Protein AF-A0A832FTG2-F1 (afdb_monomer)

Sequence (217 aa):
MRAISSLLLLLTFVLVVSCAKSETTIKNEEKKVVPEKIELKTDPNIFPIYSDVYGGGYELELSHMGSKPEAKVRVYIWEGTCKIKVEKEDIYAGKEALHIIAGSGSWFGFGFHKVNPGSQDFTGFENGHLKFSIKAVPGAGDLRVLIKHGYQTESWLSLESYGYKADGKWHEISIPLSDFVPSIKFKDVNILLGIAQDKKFVPMSKFWLDEIYYTKN

Solvent-accessible surface area (backbone atoms only — not comparable to full-atom values): 12470 Å² total; per-residue (Å²): 134,83,89,86,84,89,81,92,83,82,87,82,91,77,88,75,87,74,90,73,81,82,82,76,80,76,78,79,74,78,75,77,77,73,78,74,82,73,77,54,45,77,50,98,52,48,48,28,58,46,48,61,48,43,42,75,60,45,59,73,37,69,63,91,72,77,92,63,90,82,41,55,24,32,35,46,54,48,93,66,20,40,48,78,43,86,31,66,85,80,49,85,59,67,66,54,14,40,37,36,35,38,31,82,63,83,56,34,34,36,29,38,25,36,44,85,90,46,59,43,68,42,72,85,31,57,85,11,30,44,34,31,33,38,29,22,41,67,75,39,46,40,43,24,39,32,42,27,16,78,89,75,42,67,37,77,46,61,33,64,85,41,66,59,59,43,69,61,44,80,38,74,33,65,42,56,40,56,78,41,49,86,65,53,55,46,66,34,27,25,29,77,38,27,45,30,53,45,89,45,67,41,63,59,29,45,37,36,41,29,57,30,30,39,28,42,116

Radius of gyration: 29.67 Å; Cα contacts (8 Å, |Δi|>4): 475; chains: 1; bounding box: 63×61×96 Å

Structure (mmCIF, N/CA/C/O backbone):
data_AF-A0A832FTG2-F1
#
_entry.id   AF-A0A832FTG2-F1
#
loop_
_atom_site.group_PDB
_atom_site.id
_atom_site.type_symbol
_atom_site.label_atom_id
_atom_site.label_alt_id
_atom_site.label_comp_id
_atom_site.label_asym_id
_atom_site.label_entity_id
_atom_site.label_seq_id
_atom_site.pdbx_PDB_ins_code
_atom_site.Cartn_x
_atom_site.Cartn_y
_atom_site.Cartn_z
_atom_site.occupancy
_atom_site.B_iso_or_equiv
_atom_site.auth_seq_id
_atom_site.auth_comp_id
_atom_site.auth_asym_id
_atom_site.auth_atom_id
_atom_site.pdbx_PDB_model_num
ATOM 1 N N . MET A 1 1 ? -44.083 39.530 69.137 1.00 36.62 1 MET A N 1
ATOM 2 C CA . MET A 1 1 ? -44.027 40.938 68.695 1.00 36.62 1 MET A CA 1
ATOM 3 C C . MET A 1 1 ? -42.835 41.590 69.381 1.00 36.62 1 MET A C 1
ATOM 5 O O . MET A 1 1 ? -42.810 41.589 70.597 1.00 36.62 1 MET A O 1
ATOM 9 N N . ARG A 1 2 ? -41.887 42.086 68.577 1.00 35.56 2 ARG A N 1
ATOM 10 C CA . ARG A 1 2 ? -40.833 43.079 68.869 1.00 35.56 2 ARG A CA 1
ATOM 11 C C . ARG A 1 2 ? -39.743 42.784 69.916 1.00 35.56 2 ARG A C 1
ATOM 13 O O . ARG A 1 2 ? -39.986 42.518 71.082 1.00 35.56 2 ARG A O 1
ATOM 20 N N . ALA A 1 3 ? -38.522 42.925 69.401 1.00 33.00 3 ALA A N 1
ATOM 21 C CA . ALA A 1 3 ? -37.247 43.058 70.081 1.00 33.00 3 ALA A CA 1
ATOM 22 C C . ALA A 1 3 ? -37.162 44.315 70.965 1.00 33.00 3 ALA A C 1
ATOM 24 O O . ALA A 1 3 ? -37.935 45.252 70.771 1.00 33.00 3 ALA A O 1
ATOM 25 N N . ILE A 1 4 ? -36.162 44.331 71.853 1.00 36.41 4 ILE A N 1
ATOM 26 C CA . ILE A 1 4 ? -35.074 45.326 71.999 1.00 36.41 4 ILE A CA 1
ATOM 27 C C . ILE A 1 4 ? -34.474 45.121 73.403 1.00 36.41 4 ILE A C 1
ATOM 29 O O . ILE A 1 4 ? -35.197 45.200 74.386 1.00 36.41 4 ILE A O 1
ATOM 33 N N . SER A 1 5 ? -33.164 44.889 73.516 1.00 36.06 5 SER A N 1
ATOM 34 C CA . SER A 1 5 ? -32.272 45.853 74.180 1.00 36.06 5 SER A CA 1
ATOM 35 C C . SER A 1 5 ? -30.832 45.349 74.262 1.00 36.06 5 SER A C 1
ATOM 37 O O . SER A 1 5 ? -30.541 44.242 74.701 1.00 36.06 5 SER A O 1
ATOM 39 N N . SER A 1 6 ? -29.968 46.253 73.823 1.00 37.81 6 SER A N 1
ATOM 40 C CA . SER A 1 6 ? -28.516 46.315 73.894 1.00 37.81 6 SER A CA 1
ATOM 41 C C . SER A 1 6 ? -27.925 45.958 75.265 1.00 37.81 6 SER A C 1
ATOM 43 O O . SER A 1 6 ? -28.411 46.446 76.286 1.00 37.81 6 SER A O 1
ATOM 45 N N . LEU A 1 7 ? -26.810 45.219 75.274 1.00 38.44 7 LEU A N 1
ATOM 46 C CA . LEU A 1 7 ? -25.778 45.380 76.296 1.00 38.44 7 LEU A CA 1
ATOM 47 C C . LEU A 1 7 ? -24.391 45.220 75.660 1.00 38.44 7 LEU A C 1
ATOM 49 O O . LEU A 1 7 ? -24.030 44.173 75.128 1.00 38.44 7 LEU A O 1
ATOM 53 N N . LEU A 1 8 ? -23.652 46.323 75.700 1.00 35.38 8 LEU A N 1
ATOM 54 C CA . LEU A 1 8 ? -22.278 46.494 75.258 1.00 35.38 8 LEU A CA 1
ATOM 55 C C . LEU A 1 8 ? -21.348 45.953 76.358 1.00 35.38 8 LEU A C 1
ATOM 57 O O . LEU A 1 8 ? -21.435 46.420 77.492 1.00 35.38 8 LEU A O 1
ATOM 61 N N . LEU A 1 9 ? -20.451 45.013 76.045 1.00 36.34 9 LEU A N 1
ATOM 62 C CA . LEU A 1 9 ? -19.331 44.670 76.927 1.00 36.34 9 LEU A CA 1
ATOM 63 C C . LEU A 1 9 ? -18.019 44.680 76.140 1.00 36.34 9 LEU A C 1
ATOM 65 O O . LEU A 1 9 ? -17.892 44.080 75.074 1.00 36.34 9 LEU A O 1
ATOM 69 N N . LEU A 1 10 ? -17.078 45.444 76.679 1.00 33.22 10 LEU A N 1
ATOM 70 C CA . LEU A 1 10 ? -15.782 45.787 76.122 1.00 33.22 10 LEU A CA 1
ATOM 71 C C . LEU A 1 10 ? -14.716 44.763 76.558 1.00 33.22 10 LEU A C 1
ATOM 73 O O . LEU A 1 10 ? -14.740 44.299 77.692 1.00 33.22 10 LEU A O 1
ATOM 77 N N . LEU A 1 11 ? -13.717 44.582 75.687 1.00 31.66 11 LEU A N 1
ATOM 78 C CA . LEU A 1 11 ? -12.334 44.159 75.965 1.00 31.66 11 LEU A CA 1
ATOM 79 C C . LEU A 1 11 ? -12.065 42.704 76.403 1.00 31.66 11 LEU A C 1
ATOM 81 O O . LEU A 1 11 ? -12.258 42.327 77.551 1.00 31.66 11 LEU A O 1
ATOM 85 N N . THR A 1 12 ? -11.351 41.954 75.560 1.00 34.91 12 THR A N 1
ATOM 86 C CA . THR A 1 12 ? -9.892 41.777 75.734 1.00 34.91 12 THR A CA 1
ATOM 87 C C . THR A 1 12 ? -9.265 41.114 74.508 1.00 34.91 12 THR A C 1
ATOM 89 O O . THR A 1 12 ? -9.783 40.162 73.934 1.00 34.91 12 THR A O 1
ATOM 92 N N . PHE A 1 13 ? -8.138 41.681 74.091 1.00 34.06 13 PHE A N 1
ATOM 93 C CA . PHE A 1 13 ? -7.288 41.227 73.000 1.00 34.06 13 PHE A CA 1
ATOM 94 C C . PHE A 1 13 ? -6.491 40.001 73.468 1.00 34.06 13 PHE A C 1
ATOM 96 O O . PHE A 1 13 ? -5.732 40.103 74.430 1.00 34.06 13 PHE A O 1
ATOM 103 N N . VAL A 1 14 ? -6.607 38.868 72.775 1.00 34.88 14 VAL A N 1
ATOM 104 C CA . VAL A 1 14 ? -5.606 37.794 72.836 1.00 34.88 14 VAL A CA 1
ATOM 105 C C . VAL A 1 14 ? -5.103 37.575 71.415 1.00 34.88 14 VAL A C 1
ATOM 107 O O . VAL A 1 14 ? -5.785 36.998 70.572 1.00 34.88 14 VAL A O 1
ATOM 110 N N . LEU A 1 15 ? -3.905 38.094 71.148 1.00 33.00 15 LEU A N 1
ATOM 111 C CA . LEU A 1 15 ? -3.117 37.761 69.967 1.00 33.00 15 LEU A CA 1
ATOM 112 C C . LEU A 1 15 ? -2.695 36.292 70.090 1.00 33.00 15 LEU A C 1
ATOM 114 O O . LEU A 1 15 ? -1.764 35.971 70.825 1.00 33.00 15 LEU A O 1
ATOM 118 N N . VAL A 1 16 ? -3.366 35.401 69.363 1.00 37.31 16 VAL A N 1
ATOM 119 C CA . VAL A 1 16 ? -2.815 34.076 69.066 1.00 37.31 16 VAL A CA 1
ATOM 120 C C . VAL A 1 16 ? -2.173 34.170 67.691 1.00 37.31 16 VAL A C 1
ATOM 122 O O . VAL A 1 16 ? -2.848 34.161 66.663 1.00 37.31 16 VAL A O 1
ATOM 125 N N . VAL A 1 17 ? -0.847 34.299 67.679 1.00 38.28 17 VAL A N 1
ATOM 126 C CA . VAL A 1 17 ? -0.033 34.082 66.482 1.00 38.28 17 VAL A CA 1
ATOM 127 C C . VAL A 1 17 ? -0.143 32.596 66.145 1.00 38.28 17 VAL A C 1
ATOM 129 O O . VAL A 1 17 ? 0.568 31.768 66.706 1.00 38.28 17 VAL A O 1
ATOM 132 N N . SER A 1 18 ? -1.074 32.249 65.258 1.00 35.09 18 SER A N 1
ATOM 133 C CA . SER A 1 18 ? -1.108 30.932 64.628 1.00 35.09 18 SER A CA 1
ATOM 134 C C . SER A 1 18 ? -0.421 31.037 63.275 1.00 35.09 18 SER A C 1
ATOM 136 O O . SER A 1 18 ? -0.940 31.616 62.322 1.00 35.09 18 SER A O 1
ATOM 138 N N . CYS A 1 19 ? 0.800 30.517 63.231 1.00 39.22 19 CYS A N 1
ATOM 139 C CA . CYS A 1 19 ? 1.588 30.353 62.025 1.00 39.22 19 CYS A CA 1
ATOM 140 C C . CYS A 1 19 ? 0.998 29.173 61.238 1.00 39.22 19 CYS A C 1
ATOM 142 O O . CYS A 1 19 ? 1.288 28.016 61.542 1.00 39.22 19 CYS A O 1
ATOM 144 N N . ALA A 1 20 ? 0.138 29.451 60.258 1.00 37.09 20 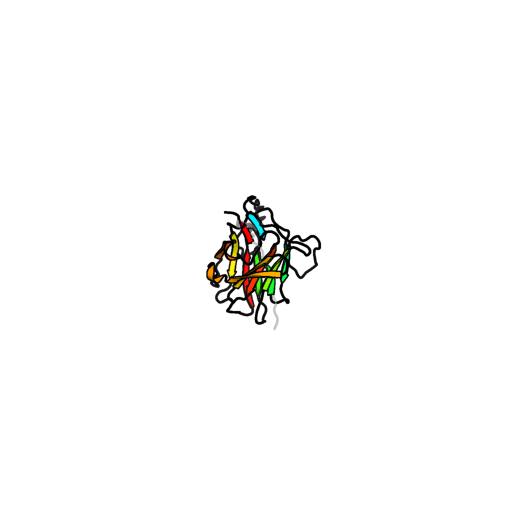ALA A N 1
ATOM 145 C CA . ALA A 1 20 ? -0.377 28.440 59.343 1.00 37.09 20 ALA A CA 1
ATOM 146 C C . ALA A 1 20 ? 0.181 28.698 57.940 1.00 37.09 20 ALA A C 1
ATOM 148 O O . ALA A 1 20 ? -0.119 29.699 57.293 1.00 37.09 20 ALA A O 1
ATOM 149 N N . LYS A 1 21 ? 1.064 27.777 57.544 1.00 34.97 21 LYS A N 1
ATOM 150 C CA . LYS A 1 21 ? 1.738 27.625 56.251 1.00 34.97 21 LYS A CA 1
ATOM 151 C C . LYS A 1 21 ? 0.851 28.018 55.068 1.00 34.97 21 LYS A C 1
ATOM 153 O O . LYS A 1 21 ? -0.224 27.460 54.884 1.00 34.97 21 LYS A O 1
ATOM 158 N N . SER A 1 22 ? 1.366 28.902 54.216 1.00 35.16 22 SER A N 1
ATOM 159 C CA . SER A 1 22 ? 0.842 29.101 52.870 1.00 35.16 22 SER A CA 1
ATOM 160 C C . SER A 1 22 ? 1.123 27.849 52.039 1.00 35.16 22 SER A C 1
ATOM 162 O O . SER A 1 22 ? 2.270 27.591 51.658 1.00 35.16 22 SER A O 1
ATOM 164 N N . GLU A 1 23 ? 0.093 27.058 51.761 1.00 37.50 23 GLU A N 1
ATOM 165 C CA . GLU A 1 23 ? 0.153 26.041 50.718 1.00 37.50 23 GLU A CA 1
ATOM 166 C C . GLU A 1 23 ? 0.325 26.755 49.379 1.00 37.50 23 GLU A C 1
ATOM 168 O O . GLU A 1 23 ? -0.562 27.439 48.872 1.00 37.50 23 GLU A O 1
ATOM 173 N N . THR A 1 24 ? 1.537 26.662 48.845 1.00 32.53 24 THR A N 1
ATOM 174 C CA . THR A 1 24 ? 1.852 27.176 47.521 1.00 32.53 24 THR A CA 1
ATOM 175 C C . THR A 1 24 ? 1.352 26.137 46.532 1.00 32.53 24 THR A C 1
ATOM 177 O O . THR A 1 24 ? 1.973 25.089 46.363 1.00 32.53 24 THR A O 1
ATOM 180 N N . THR A 1 25 ? 0.208 26.398 45.904 1.00 33.31 25 THR A N 1
ATOM 181 C CA . THR A 1 25 ? -0.274 25.612 44.768 1.00 33.31 25 THR A CA 1
ATOM 182 C C . THR A 1 25 ? 0.736 25.748 43.633 1.00 33.31 25 THR A C 1
ATOM 184 O O . THR A 1 25 ? 0.748 26.747 42.912 1.00 33.31 25 THR A O 1
ATOM 187 N N . ILE A 1 26 ? 1.610 24.754 43.473 1.00 36.59 26 ILE A N 1
ATOM 188 C CA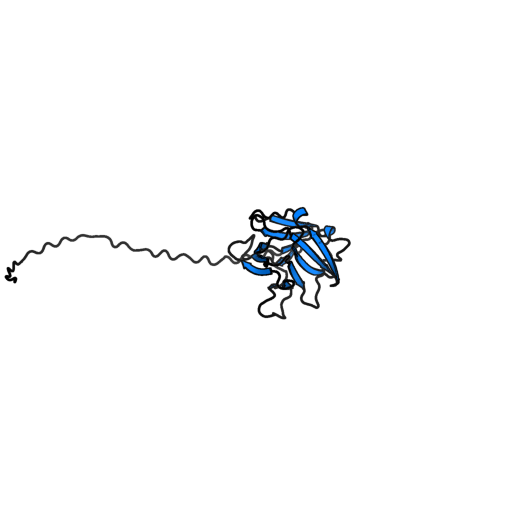 . ILE A 1 26 ? 2.436 24.633 42.275 1.00 36.59 26 ILE A CA 1
ATOM 189 C C . ILE A 1 26 ? 1.484 24.277 41.133 1.00 36.59 26 ILE A C 1
ATOM 191 O O . ILE A 1 26 ? 0.982 23.157 41.048 1.00 36.59 26 ILE A O 1
ATOM 195 N N . LYS A 1 27 ? 1.212 25.252 40.260 1.00 39.34 27 LYS A N 1
ATOM 196 C CA . LYS A 1 27 ? 0.705 24.972 38.917 1.00 39.34 27 LYS A CA 1
ATOM 197 C C . LYS A 1 27 ? 1.765 24.127 38.223 1.00 39.34 27 LYS A C 1
ATOM 199 O O . LYS A 1 27 ? 2.830 24.628 37.878 1.00 39.34 27 LYS A O 1
ATOM 204 N N . ASN A 1 28 ? 1.478 22.841 38.074 1.00 37.97 28 ASN A N 1
ATOM 205 C CA . ASN A 1 28 ? 2.249 21.965 37.217 1.00 37.97 28 ASN A CA 1
ATOM 206 C C . ASN A 1 28 ? 1.962 22.417 35.779 1.00 37.97 28 ASN A C 1
ATOM 208 O O . ASN A 1 28 ? 0.912 22.104 35.221 1.00 37.97 28 ASN A O 1
ATOM 212 N N . GLU A 1 29 ? 2.830 23.262 35.226 1.00 39.41 29 GLU A N 1
ATOM 213 C CA . GLU A 1 29 ? 2.827 23.533 33.795 1.00 39.41 29 GLU A CA 1
ATOM 214 C C . GLU A 1 29 ? 3.185 22.219 33.103 1.00 39.41 29 GLU A C 1
ATOM 216 O O . GLU A 1 29 ? 4.334 21.776 33.134 1.00 39.41 29 GLU A O 1
ATOM 221 N N . GLU A 1 30 ? 2.181 21.558 32.522 1.00 40.38 30 GLU A N 1
ATOM 222 C CA . GLU A 1 30 ? 2.402 20.454 31.600 1.00 40.38 30 GLU A CA 1
ATOM 223 C C . GLU A 1 30 ? 3.352 20.943 30.510 1.00 40.38 30 GLU A C 1
ATOM 225 O O . GLU A 1 30 ? 3.006 21.748 29.640 1.00 40.38 30 GLU A O 1
ATOM 230 N N . LYS A 1 31 ? 4.596 20.477 30.600 1.00 33.50 31 LYS A N 1
ATOM 231 C CA . LYS A 1 31 ? 5.632 20.718 29.612 1.00 33.50 31 LYS A CA 1
ATOM 232 C C . LYS A 1 31 ? 5.127 20.130 28.301 1.00 33.50 31 LYS A C 1
ATOM 234 O O . LYS A 1 31 ? 5.186 18.921 28.098 1.00 33.50 31 LYS A O 1
ATOM 239 N N . LYS A 1 32 ? 4.599 20.989 27.429 1.00 36.31 32 LYS A N 1
ATOM 240 C CA . LYS A 1 32 ? 4.198 20.641 26.067 1.00 36.31 32 LYS A CA 1
ATOM 241 C C . LYS A 1 32 ? 5.417 20.019 25.390 1.00 36.31 32 LYS A C 1
ATOM 243 O O . LYS A 1 32 ? 6.362 20.728 25.043 1.00 36.31 32 LYS A O 1
ATOM 248 N N . VAL A 1 33 ? 5.432 18.691 25.290 1.00 39.06 33 VAL A N 1
ATOM 249 C CA . VAL A 1 33 ? 6.493 17.944 24.618 1.00 39.06 33 VAL A CA 1
ATOM 250 C C . VAL A 1 33 ? 6.435 18.369 23.158 1.00 39.06 33 VAL A C 1
ATOM 252 O O . VAL A 1 33 ? 5.509 18.022 22.430 1.00 39.06 33 VAL A O 1
ATOM 255 N N . VAL A 1 34 ? 7.380 19.214 22.751 1.00 43.28 34 VAL A N 1
ATOM 256 C CA . VAL A 1 34 ? 7.599 19.516 21.339 1.00 43.28 34 VAL A CA 1
ATOM 257 C C . VAL A 1 34 ? 8.044 18.194 20.716 1.00 43.28 34 VAL A C 1
ATOM 259 O O . VAL A 1 34 ? 9.061 17.664 21.167 1.00 43.28 34 VAL A O 1
ATOM 262 N N . PRO A 1 35 ? 7.296 17.616 19.758 1.00 49.66 35 PRO A N 1
ATOM 263 C CA . PRO A 1 35 ? 7.669 16.335 19.186 1.00 49.66 35 PRO A CA 1
ATOM 264 C C . PRO A 1 35 ? 9.047 16.479 18.552 1.00 49.66 35 PRO A C 1
ATOM 266 O O . PRO A 1 35 ? 9.257 17.340 17.690 1.00 49.66 35 PRO A O 1
ATOM 269 N N . GLU A 1 36 ? 9.978 15.648 19.014 1.00 49.00 36 GLU A N 1
ATOM 270 C CA . GLU A 1 36 ? 11.334 15.562 18.496 1.00 49.00 36 GLU A CA 1
ATOM 271 C C . GLU A 1 36 ? 11.282 15.481 16.962 1.00 49.00 36 GLU A C 1
ATOM 273 O O . GLU A 1 36 ? 10.403 14.849 16.351 1.00 49.00 36 GLU A O 1
ATOM 278 N N . LYS A 1 37 ? 12.155 16.236 16.296 1.00 52.09 37 LYS A N 1
ATOM 279 C CA . LYS A 1 37 ? 12.253 16.181 14.841 1.00 52.09 37 LYS A CA 1
ATOM 280 C C . LYS A 1 37 ? 12.849 14.816 14.500 1.00 52.09 37 LYS A C 1
ATOM 282 O O . LYS A 1 37 ? 14.055 14.658 14.592 1.00 52.09 37 LYS A O 1
ATOM 287 N N . ILE A 1 38 ? 11.997 13.850 14.152 1.00 62.59 38 ILE A N 1
ATOM 288 C CA . ILE A 1 38 ? 12.436 12.548 13.644 1.00 62.59 38 ILE A CA 1
ATOM 289 C C . ILE A 1 38 ? 13.348 12.816 12.445 1.00 62.59 38 ILE A C 1
ATOM 291 O O . ILE A 1 38 ? 12.941 13.470 11.480 1.00 62.59 38 ILE A O 1
ATOM 295 N N . GLU A 1 39 ? 14.604 12.395 12.555 1.00 73.81 39 GLU A N 1
ATOM 296 C CA . GLU A 1 39 ? 15.544 12.438 11.446 1.00 73.81 39 GLU A CA 1
ATOM 297 C C . GLU A 1 39 ? 15.152 11.346 10.453 1.00 73.81 39 GLU A C 1
ATOM 299 O O . GLU A 1 39 ? 15.109 10.162 10.791 1.00 73.81 39 GLU A O 1
ATOM 304 N N . LEU A 1 40 ? 14.812 11.763 9.234 1.00 78.50 40 LEU A N 1
ATOM 305 C CA . LEU A 1 40 ? 14.407 10.849 8.178 1.00 78.50 40 LEU A CA 1
ATOM 306 C C . LEU A 1 40 ? 15.598 9.986 7.758 1.00 78.50 40 LEU A C 1
ATOM 308 O O . LEU A 1 40 ? 16.646 10.501 7.362 1.00 78.50 40 LEU A O 1
ATOM 312 N N . LYS A 1 41 ? 15.420 8.667 7.788 1.00 82.00 41 LYS A N 1
ATOM 313 C CA . LYS A 1 41 ? 16.404 7.713 7.278 1.00 82.00 41 LYS A CA 1
ATOM 314 C C . LYS A 1 41 ? 16.448 7.812 5.761 1.00 82.00 41 LYS A C 1
ATOM 316 O O . LYS A 1 41 ? 15.409 7.776 5.113 1.00 82.00 41 LYS A O 1
ATOM 321 N N . THR A 1 42 ? 17.635 7.896 5.179 1.00 82.00 42 THR A N 1
ATOM 322 C CA . THR A 1 42 ? 17.798 7.788 3.725 1.00 82.00 42 THR A CA 1
ATOM 323 C C . THR A 1 42 ? 18.406 6.434 3.398 1.00 82.00 42 THR A C 1
ATOM 325 O O . THR A 1 42 ? 19.426 6.055 3.968 1.00 82.00 42 THR A O 1
ATOM 328 N N . ASP A 1 43 ? 17.757 5.688 2.507 1.00 85.31 43 ASP A N 1
ATOM 329 C CA . ASP A 1 43 ? 18.228 4.385 2.044 1.00 85.31 43 ASP A CA 1
ATOM 330 C C . ASP A 1 43 ? 18.028 4.305 0.521 1.00 85.31 43 ASP A C 1
ATOM 332 O O . ASP A 1 43 ? 16.890 4.394 0.056 1.00 85.31 43 ASP A O 1
ATOM 336 N N . PRO A 1 44 ? 19.097 4.157 -0.285 1.00 85.00 44 PRO A N 1
ATOM 337 C CA . PRO A 1 44 ? 18.990 4.077 -1.745 1.00 85.00 44 PRO A CA 1
ATOM 338 C C . PRO A 1 44 ? 18.249 2.825 -2.247 1.00 85.00 44 PRO A C 1
ATOM 340 O O . PRO A 1 44 ? 17.917 2.735 -3.435 1.00 85.00 44 PRO A O 1
ATOM 343 N N . ASN A 1 45 ? 18.002 1.854 -1.368 1.00 92.06 45 ASN A N 1
ATOM 344 C CA . ASN A 1 45 ? 17.218 0.661 -1.654 1.00 92.06 45 ASN A CA 1
ATOM 345 C C . ASN A 1 45 ? 15.736 0.836 -1.326 1.00 92.06 45 ASN A C 1
ATOM 347 O O . ASN A 1 45 ? 14.965 -0.079 -1.604 1.00 92.06 45 ASN A O 1
ATOM 351 N N . ILE A 1 46 ? 15.324 1.978 -0.772 1.00 93.25 46 ILE A N 1
ATOM 352 C CA . ILE A 1 46 ? 13.938 2.259 -0.401 1.00 93.25 46 ILE A CA 1
ATOM 353 C C . ILE A 1 46 ? 13.400 3.407 -1.249 1.00 93.25 46 ILE A C 1
ATOM 355 O O . ILE A 1 46 ? 14.027 4.452 -1.412 1.00 93.25 46 ILE A O 1
ATOM 359 N N . PHE A 1 47 ? 12.196 3.218 -1.774 1.00 94.19 47 PHE A N 1
ATOM 360 C CA . PHE A 1 47 ? 11.420 4.267 -2.412 1.00 94.19 47 PHE A CA 1
ATOM 361 C C . PHE A 1 47 ? 10.122 4.476 -1.626 1.00 94.19 47 PHE A C 1
ATOM 363 O O . PHE A 1 47 ? 9.179 3.695 -1.791 1.00 94.19 47 PHE A O 1
ATOM 370 N N . PRO A 1 48 ? 10.045 5.501 -0.762 1.00 93.88 48 PRO A N 1
ATOM 371 C CA . PRO A 1 48 ? 8.835 5.757 0.002 1.00 93.88 48 PRO A CA 1
ATOM 372 C C . PRO A 1 48 ? 7.748 6.411 -0.861 1.00 93.88 48 PRO A C 1
ATOM 374 O O . PRO A 1 48 ? 8.004 7.307 -1.666 1.00 93.88 48 PRO A O 1
ATOM 377 N N . ILE A 1 49 ? 6.513 5.942 -0.692 1.00 93.56 49 ILE A N 1
ATOM 378 C CA . ILE A 1 49 ? 5.296 6.550 -1.250 1.00 93.56 49 ILE A CA 1
ATOM 379 C C . ILE A 1 49 ? 4.654 7.450 -0.189 1.00 93.56 49 ILE A C 1
ATOM 381 O O . ILE A 1 49 ? 4.262 8.573 -0.497 1.00 93.56 49 ILE A O 1
ATOM 385 N N . TYR A 1 50 ? 4.559 6.945 1.043 1.00 91.94 50 TYR A N 1
ATOM 386 C CA . TYR A 1 50 ? 4.070 7.643 2.231 1.00 91.94 50 TYR A CA 1
ATOM 387 C C . TYR A 1 50 ? 4.809 7.078 3.450 1.00 91.94 50 TYR A C 1
ATOM 389 O O . TYR A 1 50 ? 4.606 5.918 3.796 1.00 91.94 50 TYR A O 1
ATOM 397 N N . SER A 1 51 ? 5.706 7.857 4.049 1.00 85.31 51 SER A N 1
ATOM 398 C CA . SER A 1 51 ? 6.470 7.469 5.238 1.00 85.31 51 SER A CA 1
ATOM 399 C C . SER A 1 51 ? 7.003 8.716 5.934 1.00 85.31 51 SER A C 1
ATOM 401 O O . SER A 1 51 ? 7.479 9.643 5.276 1.00 85.31 51 SER A O 1
ATOM 403 N N . ASP A 1 52 ? 6.961 8.695 7.261 1.00 82.38 52 ASP A N 1
ATOM 404 C CA . ASP A 1 52 ? 7.561 9.707 8.138 1.00 82.38 52 ASP A CA 1
ATOM 405 C C . ASP A 1 52 ? 8.891 9.235 8.745 1.00 82.38 52 ASP A C 1
ATOM 407 O O . ASP A 1 52 ? 9.514 9.941 9.545 1.00 82.38 52 ASP A O 1
ATOM 411 N N . VAL A 1 53 ? 9.317 8.017 8.406 1.00 80.25 53 VAL A N 1
ATOM 412 C CA . VAL A 1 53 ? 10.565 7.400 8.866 1.00 80.25 53 VAL A CA 1
ATOM 413 C C . VAL A 1 53 ? 11.623 7.455 7.775 1.00 80.25 53 VAL A C 1
ATOM 415 O O . VAL A 1 53 ? 12.787 7.732 8.069 1.00 80.25 53 VAL A O 1
ATOM 418 N N . TYR A 1 54 ? 11.234 7.201 6.526 1.00 77.25 54 TYR A N 1
ATOM 419 C CA . TYR A 1 54 ? 12.125 7.198 5.376 1.00 77.25 54 TYR A CA 1
ATOM 420 C C . TYR A 1 54 ? 11.993 8.490 4.579 1.00 77.25 54 TYR A C 1
ATOM 422 O O . TYR A 1 54 ? 10.926 8.857 4.097 1.00 77.25 54 TYR A O 1
ATOM 430 N N . GLY A 1 55 ? 13.120 9.173 4.421 1.00 69.56 55 GLY A N 1
ATOM 431 C CA . GLY A 1 55 ? 13.251 10.311 3.529 1.00 69.56 55 GLY A CA 1
ATOM 432 C C . GLY A 1 55 ? 13.333 9.869 2.073 1.00 69.56 55 GLY A C 1
ATOM 433 O O . GLY A 1 55 ? 13.657 8.727 1.754 1.00 69.56 55 GLY A O 1
ATOM 434 N N . GLY A 1 56 ? 13.073 10.813 1.173 1.00 61.53 56 GLY A N 1
ATOM 435 C CA . GLY A 1 56 ? 12.822 10.506 -0.234 1.00 61.53 56 GLY A CA 1
ATOM 436 C C . GLY A 1 56 ? 11.323 10.364 -0.492 1.00 61.53 56 GLY A C 1
ATOM 437 O O . GLY A 1 56 ? 10.515 10.577 0.404 1.00 61.53 56 GLY A O 1
ATOM 438 N N . GLY A 1 57 ? 10.931 10.060 -1.727 1.00 69.38 57 GLY A N 1
ATOM 439 C CA . GLY A 1 57 ? 9.518 9.905 -2.086 1.00 69.38 57 GLY A CA 1
ATOM 440 C C . GLY A 1 57 ? 8.822 11.185 -2.545 1.00 69.38 57 GLY A C 1
ATOM 441 O O . GLY A 1 57 ? 9.445 12.115 -3.070 1.00 69.38 57 GLY A O 1
ATOM 442 N N . TYR A 1 58 ? 7.495 11.201 -2.427 1.00 77.94 58 TYR A N 1
ATOM 443 C CA . TYR A 1 58 ? 6.635 12.197 -3.058 1.00 77.94 58 TYR A CA 1
ATOM 444 C C . TYR A 1 58 ? 5.783 12.966 -2.054 1.00 77.94 58 TYR A C 1
ATOM 446 O O . TYR A 1 58 ? 5.231 12.378 -1.133 1.00 77.94 58 TYR A O 1
ATOM 454 N N . GLU A 1 59 ? 5.620 14.278 -2.281 1.00 80.00 59 GLU A N 1
ATOM 455 C CA . GLU A 1 59 ? 4.569 15.028 -1.590 1.00 80.00 59 GLU A CA 1
ATOM 456 C C . GLU A 1 59 ? 3.220 14.418 -1.971 1.00 80.00 59 GLU A C 1
ATOM 458 O O . GLU A 1 59 ? 2.884 14.316 -3.162 1.00 80.00 59 GLU A O 1
ATOM 463 N N . LEU A 1 60 ? 2.496 13.994 -0.936 1.00 82.62 60 LEU A N 1
ATOM 464 C CA . LEU A 1 60 ? 1.194 13.377 -1.047 1.00 82.62 60 LEU A CA 1
ATOM 465 C C . LEU A 1 60 ? 0.099 14.426 -0.900 1.00 82.62 60 LEU A C 1
ATOM 467 O O . LEU A 1 60 ? 0.035 15.159 0.085 1.00 82.62 60 LEU A O 1
ATOM 471 N N . GLU A 1 61 ? -0.820 14.434 -1.852 1.00 85.38 61 GLU A N 1
ATOM 472 C CA . GLU A 1 61 ? -2.053 15.202 -1.756 1.00 85.38 61 GLU A CA 1
ATOM 473 C C . GLU A 1 61 ? -3.247 14.249 -1.631 1.00 85.38 61 GLU A C 1
ATOM 475 O O . GLU A 1 61 ? -3.498 13.417 -2.507 1.00 85.38 61 GLU A O 1
ATOM 480 N N . LEU A 1 62 ? -4.011 14.375 -0.545 1.00 81.56 62 LEU A N 1
ATOM 481 C CA . LEU A 1 62 ? -5.280 13.666 -0.393 1.00 81.56 62 LEU A CA 1
ATOM 482 C C . LEU A 1 62 ? -6.320 14.345 -1.288 1.00 81.56 62 LEU A C 1
ATOM 484 O O . LEU A 1 62 ? -6.698 15.490 -1.040 1.00 81.56 62 LEU A O 1
ATOM 488 N N . SER A 1 63 ? -6.776 13.668 -2.347 1.00 65.50 63 SER A N 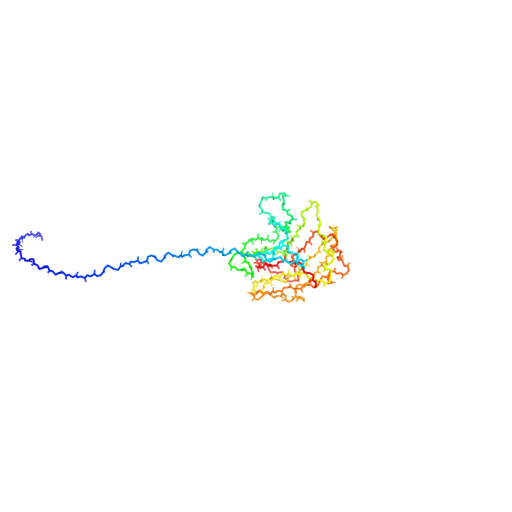1
ATOM 489 C CA . SER A 1 63 ? -7.809 14.263 -3.197 1.00 65.50 63 SER A CA 1
ATOM 490 C C . SER A 1 63 ? -9.096 14.457 -2.388 1.00 65.50 63 SER A C 1
ATOM 492 O O . SER A 1 63 ? -9.499 13.574 -1.630 1.00 65.50 63 SER A O 1
ATOM 494 N N . HIS A 1 64 ? -9.721 15.622 -2.594 1.00 54.31 64 HIS A N 1
ATOM 495 C CA . HIS A 1 64 ? -10.822 16.251 -1.843 1.00 54.31 64 HIS A CA 1
ATOM 496 C C . HIS A 1 64 ? -10.402 17.158 -0.669 1.00 54.31 64 HIS A C 1
ATOM 498 O O . HIS A 1 64 ? -10.839 16.961 0.456 1.00 54.31 64 HIS A O 1
ATOM 504 N N . MET A 1 65 ? -9.620 18.204 -0.958 1.00 48.53 65 MET A N 1
ATOM 505 C CA . MET A 1 65 ? -9.930 19.622 -0.678 1.00 48.53 65 MET A CA 1
ATOM 506 C C . MET A 1 65 ? -8.795 20.485 -1.256 1.00 48.53 65 MET A C 1
ATOM 508 O O . MET A 1 65 ? -7.693 20.473 -0.727 1.00 48.53 65 MET A O 1
ATOM 512 N N . GLY A 1 66 ? -9.078 21.232 -2.331 1.00 52.34 66 GLY A N 1
ATOM 513 C CA . GLY A 1 66 ? -8.121 22.134 -2.983 1.00 52.34 66 GLY A CA 1
ATOM 514 C C . GLY A 1 66 ? -7.039 21.385 -3.759 1.00 52.34 66 GLY A C 1
ATOM 515 O O . GLY A 1 66 ? -6.042 20.974 -3.185 1.00 52.34 66 GLY A O 1
ATOM 516 N N . SER A 1 67 ? -7.235 21.211 -5.069 1.00 57.75 67 SER A N 1
ATOM 517 C CA . SER A 1 67 ? -6.217 20.603 -5.928 1.00 57.75 67 SER A CA 1
ATOM 518 C C . SER A 1 67 ? -4.893 21.361 -5.796 1.00 57.75 67 SER A C 1
ATOM 520 O O . SER A 1 67 ? -4.882 22.556 -6.096 1.00 57.75 67 SER A O 1
ATOM 522 N N . LYS A 1 68 ? -3.808 20.690 -5.408 1.00 68.69 68 LYS A N 1
ATOM 523 C CA . LYS A 1 68 ? -2.431 21.200 -5.485 1.00 68.69 68 LYS A CA 1
ATOM 524 C C . LYS A 1 68 ? -1.810 20.753 -6.811 1.00 68.69 68 LYS A C 1
ATOM 526 O O . LYS A 1 68 ? -1.479 19.572 -6.964 1.00 68.69 68 LYS A O 1
ATOM 531 N N . PRO A 1 69 ? -1.696 21.620 -7.833 1.00 67.06 69 PRO A N 1
ATOM 532 C CA . PRO A 1 69 ? -1.127 21.231 -9.125 1.00 67.06 69 PRO A CA 1
ATOM 533 C C . PRO A 1 69 ? 0.300 20.667 -9.026 1.00 67.06 69 PRO A C 1
ATOM 535 O O . PRO A 1 69 ? 0.696 19.878 -9.878 1.00 67.06 69 PRO A O 1
ATOM 538 N N . GLU A 1 70 ? 1.044 21.045 -7.988 1.00 71.50 70 GLU A N 1
ATOM 539 C CA . GLU A 1 70 ? 2.433 20.670 -7.727 1.00 71.50 70 GLU A CA 1
ATOM 540 C C . GLU A 1 70 ? 2.631 19.286 -7.088 1.00 71.50 70 GLU A C 1
ATOM 542 O O . GLU A 1 70 ? 3.760 18.786 -7.066 1.00 71.50 70 GLU A O 1
ATOM 547 N N . ALA A 1 71 ? 1.568 18.650 -6.580 1.00 77.50 71 ALA A N 1
ATOM 548 C CA . ALA A 1 71 ? 1.685 17.356 -5.918 1.00 77.50 71 ALA A CA 1
ATOM 549 C C . ALA A 1 71 ? 2.258 16.300 -6.872 1.00 77.50 71 ALA A C 1
ATOM 551 O O . ALA A 1 71 ? 1.823 16.152 -8.015 1.00 77.50 71 ALA A O 1
ATOM 552 N N . LYS A 1 72 ? 3.238 15.521 -6.404 1.00 85.62 72 LYS A N 1
ATOM 553 C CA . LYS A 1 72 ? 3.874 14.486 -7.237 1.00 85.62 72 LYS A CA 1
ATOM 554 C C . LYS A 1 72 ? 3.095 13.171 -7.224 1.00 85.62 72 LYS A C 1
ATOM 556 O O . LYS A 1 72 ? 3.221 12.391 -8.179 1.00 85.62 72 LYS A O 1
ATOM 561 N N . VAL A 1 73 ? 2.320 12.940 -6.162 1.00 90.31 73 VAL A N 1
ATOM 562 C CA . VAL A 1 73 ? 1.381 11.827 -5.995 1.00 90.31 73 VAL A CA 1
ATOM 563 C C . VAL A 1 73 ? 0.083 12.342 -5.379 1.00 90.31 73 VAL A C 1
ATOM 565 O O . VAL A 1 73 ? 0.094 13.149 -4.451 1.00 90.31 73 VAL A O 1
ATOM 568 N N . ARG A 1 74 ? -1.046 11.839 -5.877 1.00 90.56 74 ARG A N 1
ATOM 569 C CA . ARG A 1 74 ? -2.378 12.092 -5.323 1.00 90.56 74 ARG A CA 1
ATOM 570 C C . ARG A 1 74 ? -3.003 10.805 -4.829 1.00 90.56 74 ARG A C 1
ATOM 572 O O . ARG A 1 74 ? -2.985 9.807 -5.546 1.00 90.56 74 ARG A O 1
ATOM 579 N N . VAL A 1 75 ? -3.632 10.843 -3.661 1.00 92.38 75 VAL A N 1
ATOM 580 C CA . VAL A 1 75 ? -4.544 9.773 -3.252 1.00 92.38 75 VAL A CA 1
ATOM 581 C C . VAL A 1 75 ? -5.885 10.018 -3.913 1.00 92.38 75 VAL A C 1
ATOM 583 O O . VAL A 1 75 ? -6.588 10.947 -3.525 1.00 92.38 75 VAL A O 1
ATOM 586 N N . TYR A 1 76 ? -6.241 9.214 -4.907 1.00 92.62 76 TYR A N 1
ATOM 587 C CA . TYR A 1 76 ? -7.528 9.274 -5.586 1.00 92.62 76 TYR A CA 1
ATOM 588 C C . TYR A 1 76 ? -8.511 8.299 -4.939 1.00 92.62 76 TYR A C 1
ATOM 590 O O . TYR A 1 76 ? -8.276 7.093 -4.942 1.00 92.62 76 TYR A O 1
ATOM 598 N N . ILE A 1 77 ? -9.604 8.825 -4.384 1.00 95.19 77 ILE A N 1
ATOM 599 C CA . ILE A 1 77 ? -10.707 8.021 -3.843 1.00 95.19 77 ILE A CA 1
ATOM 600 C C . ILE A 1 77 ? -11.646 7.678 -4.997 1.00 95.19 77 ILE A C 1
ATOM 602 O O . ILE A 1 77 ? -12.213 8.582 -5.617 1.00 95.19 77 ILE A O 1
ATOM 606 N N . TRP A 1 78 ? -11.837 6.390 -5.282 1.00 95.25 78 TRP A N 1
ATOM 607 C CA . TRP A 1 78 ? -12.715 5.970 -6.371 1.00 95.25 78 TRP A CA 1
ATOM 608 C C . TRP A 1 78 ? -14.171 6.194 -5.980 1.00 95.25 78 TRP A C 1
ATOM 610 O O . TRP A 1 78 ? -14.613 5.725 -4.931 1.00 95.25 78 TRP A O 1
ATOM 620 N N . GLU A 1 79 ? -14.894 6.943 -6.815 1.00 94.88 79 GLU A N 1
ATOM 621 C CA . GLU A 1 79 ? -16.342 7.180 -6.700 1.00 94.88 79 GLU A CA 1
ATOM 622 C C . GLU A 1 79 ? -16.801 7.725 -5.330 1.00 94.88 79 GLU A C 1
ATOM 624 O O . GLU A 1 79 ? -17.958 7.580 -4.948 1.00 94.88 79 GLU A O 1
ATOM 629 N N . GLY A 1 80 ? -15.901 8.344 -4.555 1.00 93.75 80 GLY A N 1
ATOM 630 C CA . GLY A 1 80 ? -16.217 8.802 -3.195 1.00 93.75 80 GLY A CA 1
ATOM 631 C C . GLY A 1 80 ? -16.562 7.665 -2.221 1.00 93.75 80 GLY A C 1
ATOM 632 O O . GLY A 1 80 ? -17.257 7.887 -1.231 1.00 93.75 80 GLY A O 1
ATOM 633 N N . THR A 1 81 ? -16.096 6.444 -2.493 1.00 96.94 81 THR A N 1
ATOM 634 C CA . THR A 1 81 ? -16.471 5.227 -1.750 1.00 96.94 81 THR A CA 1
ATOM 635 C C . THR A 1 81 ? -15.880 5.130 -0.344 1.00 96.94 81 THR A C 1
ATOM 637 O O . THR A 1 81 ? -16.308 4.291 0.450 1.00 96.94 81 THR A O 1
ATOM 640 N N . CYS A 1 82 ? -14.918 5.983 0.003 1.00 97.06 82 CYS A N 1
ATOM 641 C CA . CYS A 1 82 ? -14.373 6.097 1.349 1.00 97.06 82 CYS A CA 1
ATOM 642 C C . CYS A 1 82 ? -14.000 7.546 1.685 1.00 97.06 82 CYS A C 1
ATOM 644 O O . CYS A 1 82 ? -14.085 8.452 0.856 1.00 97.06 82 CYS A O 1
ATOM 646 N N . LYS A 1 83 ? -13.591 7.768 2.932 1.00 95.69 83 LYS A N 1
ATOM 647 C CA . LYS A 1 83 ? -12.938 8.999 3.386 1.00 95.69 83 LYS A CA 1
ATOM 648 C C . LYS A 1 83 ? -11.541 8.654 3.866 1.00 95.69 83 LYS A C 1
ATOM 650 O O . LYS A 1 83 ? -11.371 7.636 4.532 1.00 95.69 83 LYS A O 1
ATOM 655 N N . ILE A 1 84 ? -10.574 9.514 3.569 1.00 94.94 84 ILE A N 1
ATOM 656 C CA . ILE A 1 84 ? -9.193 9.373 4.030 1.00 94.94 84 ILE A CA 1
ATOM 657 C C . ILE A 1 84 ? -8.809 10.663 4.735 1.00 94.94 84 ILE A C 1
ATOM 659 O O . ILE A 1 84 ? -9.063 11.754 4.226 1.00 94.94 84 ILE A O 1
ATOM 663 N N . LYS A 1 85 ? -8.228 10.534 5.921 1.00 92.94 85 LYS A N 1
ATOM 664 C CA . LYS A 1 85 ? -7.702 11.652 6.701 1.00 92.94 85 LYS A CA 1
ATOM 665 C C . LYS A 1 85 ? -6.377 11.260 7.338 1.00 92.94 85 LYS A C 1
ATOM 667 O O . LYS A 1 85 ? -6.088 10.078 7.489 1.00 92.94 85 LYS A O 1
ATOM 672 N N . VAL A 1 86 ? -5.621 12.264 7.749 1.00 92.69 86 VAL A N 1
ATOM 673 C CA . VAL A 1 86 ? -4.422 12.085 8.566 1.00 92.69 86 VAL A CA 1
ATOM 674 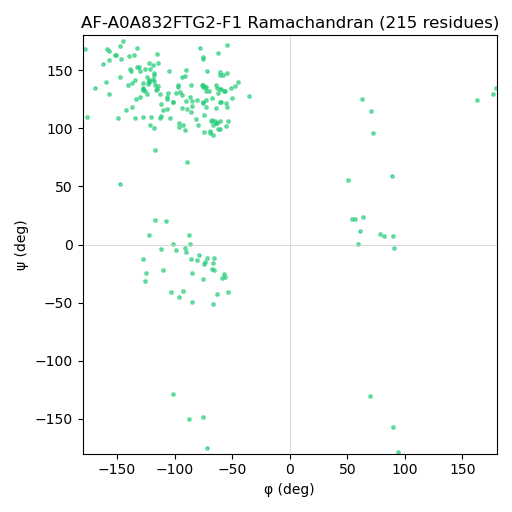C C . VAL A 1 86 ? -4.831 11.775 10.012 1.00 92.69 86 VAL A C 1
ATOM 676 O O . VAL A 1 86 ? -5.757 12.396 10.543 1.00 92.69 86 VAL A O 1
ATOM 679 N N . GLU A 1 87 ? -4.155 10.815 10.630 1.00 92.06 87 GLU A N 1
ATOM 680 C CA . GLU A 1 87 ? -4.301 10.373 12.020 1.00 92.06 87 GLU A CA 1
ATOM 681 C C . GLU A 1 87 ? -2.964 10.517 12.745 1.00 92.06 87 GLU A C 1
ATOM 683 O O . GLU A 1 87 ? -1.919 10.268 12.154 1.00 92.06 87 GLU A O 1
ATOM 688 N N . LYS A 1 88 ? -2.992 10.934 14.013 1.00 94.25 88 LYS A N 1
ATOM 689 C CA . LYS A 1 88 ? -1.778 11.246 14.793 1.00 94.25 88 LYS A CA 1
ATOM 690 C C . LYS A 1 88 ? -1.711 10.533 16.136 1.00 94.25 88 LYS A C 1
ATOM 692 O O . LYS A 1 88 ? -0.669 10.562 16.780 1.00 94.25 88 LYS A O 1
ATOM 697 N N . GLU A 1 89 ? -2.810 9.928 16.575 1.00 92.19 89 GLU A N 1
ATOM 698 C CA . GLU A 1 89 ? -2.856 9.212 17.853 1.00 92.19 89 GLU A CA 1
ATOM 699 C C . GLU A 1 89 ? -2.536 7.729 17.672 1.00 92.19 89 GLU A C 1
ATOM 701 O O . GLU A 1 89 ? -1.824 7.132 18.475 1.00 92.19 89 GLU A O 1
ATOM 706 N N . ASP A 1 90 ? -3.052 7.142 16.596 1.00 92.75 90 ASP A N 1
ATOM 707 C CA . ASP A 1 90 ? -2.991 5.713 16.338 1.00 92.75 90 ASP A CA 1
ATOM 708 C C . ASP A 1 90 ? -2.187 5.441 15.067 1.00 92.75 90 ASP A C 1
ATOM 710 O O . ASP A 1 90 ? -2.736 5.303 13.970 1.00 92.75 90 ASP A O 1
ATOM 714 N N . ILE A 1 91 ? -0.866 5.456 15.237 1.00 95.56 91 ILE A N 1
ATOM 715 C CA . ILE A 1 91 ? 0.138 5.402 14.170 1.00 95.56 91 ILE A CA 1
ATOM 716 C C . ILE A 1 91 ? 1.013 4.155 14.326 1.00 95.56 91 ILE A C 1
ATOM 7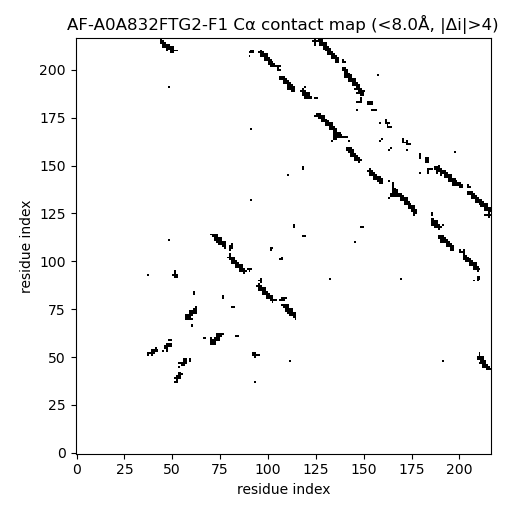18 O O . ILE A 1 91 ? 1.151 3.630 15.435 1.00 95.56 91 ILE A O 1
ATOM 722 N N . TYR A 1 92 ? 1.590 3.664 13.230 1.00 95.19 92 TYR A N 1
ATOM 723 C CA . TYR A 1 92 ? 2.535 2.549 13.288 1.00 95.19 92 TYR A CA 1
ATOM 724 C C . TYR A 1 92 ? 3.942 3.058 13.593 1.00 95.19 92 TYR A C 1
ATOM 726 O O . TYR A 1 92 ? 4.611 2.552 14.495 1.00 95.19 92 TYR A O 1
ATOM 734 N N . ALA A 1 93 ? 4.378 4.076 12.854 1.00 91.31 93 ALA A N 1
ATOM 735 C CA . ALA A 1 93 ? 5.680 4.698 13.021 1.00 91.31 93 ALA A CA 1
ATOM 736 C C . ALA A 1 93 ? 5.614 6.197 12.697 1.00 91.31 93 ALA A C 1
ATOM 738 O O . ALA A 1 93 ? 4.613 6.710 12.213 1.00 91.31 93 ALA A O 1
ATOM 739 N N . GLY A 1 94 ? 6.694 6.925 12.985 1.00 89.06 94 GLY A N 1
ATOM 740 C CA . GLY A 1 94 ? 6.774 8.333 12.606 1.00 89.06 94 GLY A CA 1
ATOM 741 C C . GLY A 1 94 ? 5.820 9.232 13.399 1.00 89.06 94 GLY A C 1
ATOM 742 O O . GLY A 1 94 ? 5.844 9.220 14.633 1.00 89.06 94 GLY A O 1
ATOM 743 N N . LYS A 1 95 ? 5.051 10.081 12.702 1.00 90.06 95 LYS A N 1
ATOM 744 C CA . LYS A 1 95 ? 4.180 11.101 13.318 1.00 90.06 95 LYS A CA 1
ATOM 745 C C . LYS A 1 95 ? 2.728 11.005 12.877 1.00 90.06 95 LYS A C 1
ATOM 747 O O . LYS A 1 95 ? 1.861 11.492 13.607 1.00 90.06 95 LYS A O 1
ATOM 752 N N . GLU A 1 96 ? 2.463 10.433 11.711 1.00 92.12 96 GLU A N 1
ATOM 753 C CA . GLU A 1 96 ? 1.116 10.301 11.187 1.00 92.12 96 GLU A CA 1
ATOM 754 C C . GLU A 1 96 ? 0.889 9.045 10.347 1.00 92.12 96 GLU A C 1
ATOM 756 O O . GLU A 1 96 ? 1.708 8.649 9.529 1.00 92.12 96 GLU A O 1
ATOM 761 N N . ALA A 1 97 ? -0.316 8.496 10.468 1.00 95.19 97 ALA A N 1
ATOM 762 C CA . ALA A 1 97 ? -0.835 7.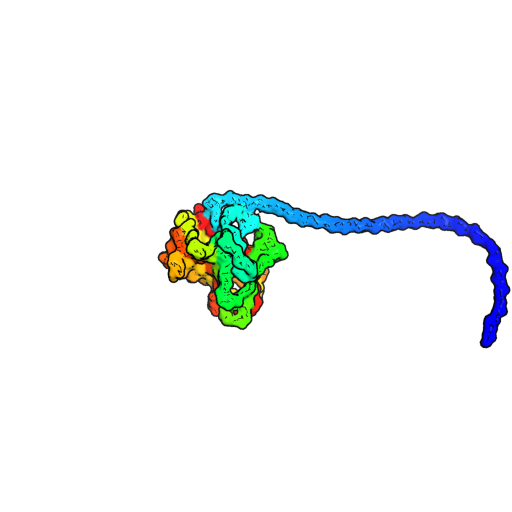443 9.609 1.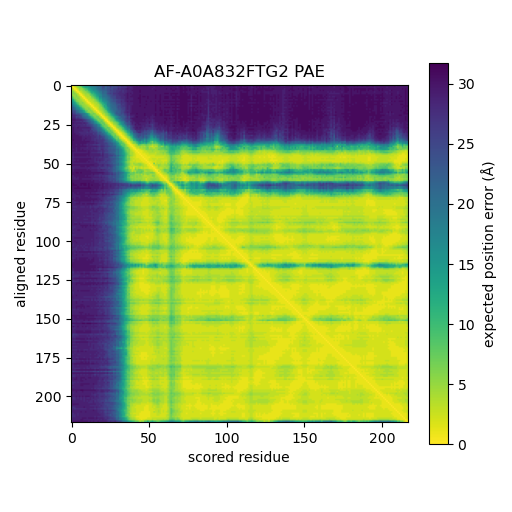00 95.19 97 ALA A CA 1
ATOM 763 C C . ALA A 1 97 ? -2.034 7.958 8.802 1.00 95.19 97 ALA A C 1
ATOM 765 O O . ALA A 1 97 ? -2.679 8.956 9.140 1.00 95.19 97 ALA A O 1
ATOM 766 N N . LEU A 1 98 ? -2.397 7.238 7.747 1.00 96.06 98 LEU A N 1
ATOM 767 C CA . LEU A 1 98 ? -3.646 7.459 7.029 1.00 96.06 98 LEU A CA 1
ATOM 768 C C . LEU A 1 98 ? -4.765 6.673 7.701 1.00 96.06 98 LEU A C 1
ATOM 770 O O . LEU A 1 98 ? -4.665 5.462 7.851 1.00 96.06 98 LEU A O 1
ATOM 774 N N . HIS A 1 99 ? -5.865 7.338 8.037 1.00 97.25 99 HIS A N 1
ATOM 775 C CA . HIS A 1 99 ? -7.082 6.720 8.553 1.00 97.25 99 HIS A CA 1
ATOM 776 C C . HIS A 1 99 ? -8.164 6.744 7.475 1.00 97.25 99 HIS A C 1
ATOM 778 O O . HIS A 1 99 ? -8.632 7.799 7.036 1.00 97.25 99 HIS A O 1
ATOM 784 N N . ILE A 1 100 ? -8.560 5.546 7.061 1.00 97.81 100 ILE A N 1
ATOM 785 C CA . ILE A 1 100 ? -9.523 5.274 6.007 1.00 97.81 100 ILE A CA 1
ATOM 786 C C . ILE A 1 100 ? -10.831 4.813 6.638 1.00 97.81 100 ILE A C 1
ATOM 788 O O . ILE A 1 100 ? -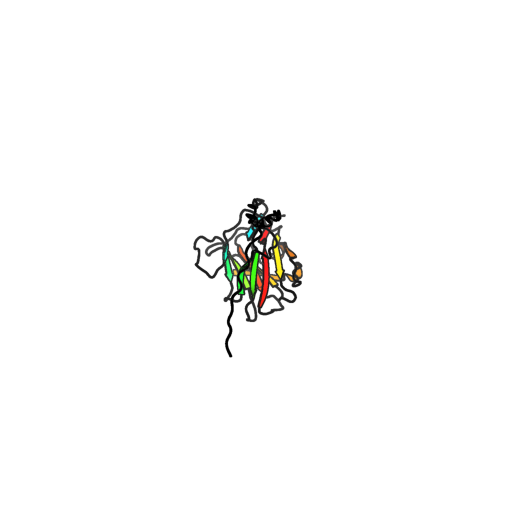10.851 3.910 7.472 1.00 97.81 100 ILE A O 1
ATOM 792 N N . ILE A 1 101 ? -11.935 5.416 6.213 1.00 97.69 101 ILE A N 1
ATOM 793 C CA . ILE A 1 101 ? -13.288 5.056 6.634 1.00 97.69 101 ILE A CA 1
ATOM 794 C C . ILE A 1 101 ? -14.056 4.658 5.379 1.00 97.69 101 ILE A C 1
ATOM 796 O O . ILE A 1 101 ? -14.353 5.514 4.541 1.00 97.69 101 ILE A O 1
ATOM 800 N N . ALA A 1 102 ? -14.360 3.368 5.237 1.00 98.06 102 ALA A N 1
ATOM 801 C CA . ALA A 1 102 ? -15.193 2.872 4.147 1.00 98.06 102 ALA A CA 1
ATOM 802 C C . ALA A 1 102 ? -16.588 3.512 4.208 1.00 98.06 102 ALA A C 1
ATOM 804 O O . ALA A 1 102 ? -17.113 3.799 5.285 1.00 98.06 102 ALA A O 1
ATOM 805 N N . GLY A 1 103 ? -17.191 3.751 3.049 1.00 97.19 103 GLY A N 1
ATOM 806 C CA . GLY A 1 103 ? -18.546 4.275 2.954 1.00 97.19 103 GLY A CA 1
ATOM 807 C C . GLY A 1 103 ? -19.611 3.250 3.348 1.00 97.19 103 GLY A C 1
ATOM 808 O O . GLY A 1 103 ? -19.331 2.120 3.752 1.00 97.19 103 GLY A O 1
ATOM 809 N N . SER A 1 104 ? -20.870 3.651 3.187 1.00 95.88 104 SER A N 1
ATOM 810 C CA . SER A 1 104 ? -22.044 2.804 3.423 1.00 95.88 104 SER A CA 1
ATOM 811 C C . SER A 1 104 ? -22.472 1.983 2.197 1.00 95.88 104 SER A C 1
ATOM 813 O O . SER A 1 104 ? -23.567 1.431 2.203 1.00 95.88 104 SER A O 1
ATOM 815 N N . GLY A 1 105 ? -21.670 1.983 1.124 1.00 94.31 105 GLY A N 1
ATOM 816 C CA . GLY A 1 105 ? -21.981 1.328 -0.151 1.00 94.31 105 GLY A CA 1
ATOM 817 C C . GLY A 1 105 ? -21.825 -0.194 -0.105 1.00 94.31 105 GLY A C 1
ATOM 818 O O . GLY A 1 105 ? -22.047 -0.818 0.923 1.00 94.31 105 GLY A O 1
ATOM 819 N N . SER A 1 106 ? -21.445 -0.800 -1.230 1.00 94.62 106 SER A N 1
ATOM 820 C CA . SER A 1 106 ? -21.163 -2.243 -1.335 1.00 94.62 106 SER A CA 1
ATOM 821 C C . SER A 1 106 ? -19.686 -2.561 -1.575 1.00 94.62 106 SER A C 1
ATOM 823 O O . SER A 1 106 ? -19.309 -3.729 -1.644 1.00 94.62 106 SER A O 1
ATOM 825 N N . TRP A 1 107 ? -18.858 -1.532 -1.747 1.00 97.06 107 TRP A N 1
ATOM 826 C CA . TRP A 1 107 ? -17.428 -1.645 -1.984 1.00 97.06 107 TRP A CA 1
ATOM 827 C C . TRP A 1 107 ? -16.731 -0.343 -1.578 1.00 97.06 107 TRP A C 1
ATOM 829 O O . TRP A 1 107 ? -17.383 0.685 -1.376 1.00 97.06 107 TRP A O 1
ATOM 839 N N . PHE A 1 108 ? -15.404 -0.385 -1.472 1.00 97.75 108 PHE A N 1
ATOM 840 C CA . PHE A 1 108 ? -14.599 0.826 -1.427 1.00 97.75 108 PHE A CA 1
ATOM 841 C C . PHE A 1 108 ? -13.251 0.635 -2.100 1.00 97.75 108 PHE A C 1
ATOM 843 O O . PHE A 1 108 ? -12.760 -0.492 -2.215 1.00 97.75 108 PHE A O 1
ATOM 850 N N . GLY A 1 109 ? -12.633 1.745 -2.488 1.00 97.88 109 GLY A N 1
ATOM 851 C CA . GLY A 1 109 ? -11.220 1.747 -2.800 1.00 97.88 109 GLY A CA 1
ATOM 852 C C . GLY A 1 109 ? -10.660 3.111 -3.170 1.00 97.88 109 GLY A C 1
ATOM 853 O O . GLY A 1 109 ? -11.373 4.099 -3.367 1.00 97.88 109 GLY A O 1
ATOM 854 N N . PHE A 1 110 ? -9.340 3.150 -3.218 1.00 97.75 110 PHE A N 1
ATOM 855 C CA . PHE A 1 110 ? -8.550 4.330 -3.517 1.00 97.75 110 PHE A CA 1
ATOM 856 C C . PHE A 1 110 ? -7.162 3.911 -3.997 1.00 97.75 110 PHE A C 1
ATOM 858 O O . PHE A 1 110 ? -6.752 2.761 -3.833 1.00 97.75 110 PHE A O 1
ATOM 865 N N . GLY A 1 111 ? -6.394 4.855 -4.531 1.00 96.19 111 GLY A N 1
ATOM 866 C CA . GLY A 1 111 ? -4.992 4.603 -4.836 1.00 96.19 111 GLY A CA 1
ATOM 867 C C . GLY A 1 111 ? -4.111 5.836 -4.791 1.00 96.19 111 GLY A C 1
ATOM 868 O O . GLY A 1 111 ? -4.583 6.964 -4.875 1.00 96.19 111 GLY A O 1
ATOM 869 N N . PHE A 1 112 ? -2.809 5.596 -4.722 1.00 95.94 112 PHE A N 1
ATOM 870 C CA . PHE A 1 112 ? -1.721 6.560 -4.811 1.00 95.94 112 PHE A CA 1
ATOM 871 C C . PHE A 1 112 ? -1.303 6.681 -6.274 1.00 95.94 112 PHE A C 1
ATOM 873 O O . PHE A 1 112 ? -0.586 5.839 -6.819 1.00 95.94 112 PHE A O 1
ATOM 880 N N . HIS A 1 113 ? -1.807 7.712 -6.936 1.00 93.38 113 HIS A N 1
ATOM 881 C CA . HIS A 1 113 ? -1.627 7.945 -8.359 1.00 93.38 113 HIS A CA 1
ATOM 882 C C . HIS A 1 113 ? -0.485 8.925 -8.587 1.00 93.38 113 HIS A C 1
ATOM 884 O O . HIS A 1 113 ? -0.422 9.979 -7.952 1.00 93.38 113 HIS A O 1
ATOM 890 N N . LYS A 1 114 ? 0.358 8.646 -9.579 1.00 91.88 114 LYS A N 1
ATOM 891 C CA . LYS A 1 114 ? 1.155 9.704 -10.201 1.00 91.88 114 LYS A CA 1
ATOM 892 C C . LYS A 1 114 ? 0.205 10.705 -10.859 1.00 91.88 114 LYS A C 1
ATOM 894 O O . LYS A 1 114 ? -0.757 10.313 -11.523 1.00 91.88 114 LYS A O 1
ATOM 899 N N . VAL A 1 115 ? 0.454 11.998 -10.658 1.00 85.50 115 VAL A N 1
ATOM 900 C CA . VAL A 1 115 ? -0.345 13.046 -11.309 1.00 85.50 115 VAL A CA 1
ATOM 901 C C . VAL A 1 115 ? -0.173 12.931 -12.824 1.00 85.50 115 VAL A C 1
ATOM 903 O O . VAL A 1 115 ? 0.941 12.779 -13.310 1.00 85.50 115 VAL A O 1
ATOM 906 N N . ASN A 1 116 ? -1.291 12.921 -13.553 1.00 74.31 116 ASN A N 1
ATOM 907 C CA . ASN A 1 116 ? -1.328 12.730 -15.002 1.00 74.31 116 ASN A CA 1
ATOM 908 C C . ASN A 1 116 ? -0.872 14.006 -15.743 1.00 74.31 116 ASN A C 1
ATOM 910 O O . ASN A 1 116 ? -1.376 15.081 -15.405 1.00 74.31 116 ASN A O 1
ATOM 914 N N . PRO A 1 117 ? -0.017 13.904 -16.779 1.00 74.25 117 PRO A N 1
ATOM 915 C CA . PRO A 1 117 ? 0.739 12.715 -17.193 1.00 74.25 117 PRO A CA 1
ATOM 916 C C . PRO A 1 117 ? 1.892 12.409 -16.237 1.00 74.25 117 PRO A C 1
ATOM 918 O O . PRO A 1 117 ? 2.636 13.297 -15.834 1.00 74.25 117 PRO A O 1
ATOM 921 N N . GLY A 1 118 ? 2.048 11.132 -15.889 1.00 85.69 118 GLY A N 1
ATOM 922 C CA . GLY A 1 118 ? 3.086 10.692 -14.970 1.00 85.69 118 GLY A CA 1
ATOM 923 C C . GLY A 1 118 ? 3.073 9.193 -14.684 1.00 85.69 118 GLY A C 1
ATOM 924 O O . GLY A 1 118 ? 2.042 8.598 -14.372 1.00 85.69 118 GLY A O 1
ATOM 925 N N . SER A 1 119 ? 4.264 8.610 -14.717 1.00 93.44 119 SER A N 1
ATOM 926 C CA . SER A 1 119 ? 4.571 7.272 -14.221 1.00 93.44 119 SER A CA 1
ATOM 927 C C . SER A 1 119 ? 5.838 7.321 -13.362 1.00 93.44 119 SER A C 1
ATOM 929 O O . SER A 1 119 ? 6.524 8.345 -13.297 1.00 93.44 119 SER A O 1
ATOM 931 N N . GLN A 1 120 ? 6.113 6.232 -12.655 1.00 94.31 120 GLN A N 1
ATOM 932 C CA . GLN A 1 120 ? 7.356 5.977 -11.946 1.00 94.31 120 GLN A CA 1
ATOM 933 C C . GLN A 1 120 ? 8.042 4.769 -12.578 1.00 94.31 120 GLN A C 1
ATOM 935 O O . GLN A 1 120 ? 7.407 3.737 -12.795 1.00 94.31 120 GLN A O 1
ATOM 940 N N . ASP A 1 121 ? 9.339 4.913 -12.835 1.00 94.94 121 ASP A N 1
ATOM 941 C CA . ASP A 1 121 ? 10.208 3.805 -13.208 1.00 94.94 121 ASP A CA 1
ATOM 942 C C . ASP A 1 121 ? 10.721 3.119 -11.933 1.00 94.94 121 ASP A C 1
ATOM 944 O O . ASP A 1 121 ? 11.430 3.725 -11.126 1.00 94.94 121 ASP A O 1
ATOM 948 N N . PHE A 1 122 ? 10.304 1.875 -11.731 1.00 95.19 122 PHE A N 1
ATOM 949 C CA . PHE A 1 122 ? 10.748 0.974 -10.669 1.00 95.19 122 PHE A CA 1
ATOM 950 C C . PHE A 1 122 ? 11.651 -0.143 -11.208 1.00 95.19 122 PHE A C 1
ATOM 952 O O . PHE A 1 122 ? 11.823 -1.171 -10.552 1.00 95.19 122 PHE A O 1
ATOM 959 N N . THR A 1 123 ? 12.247 0.034 -12.390 1.00 94.12 123 THR A N 1
ATOM 960 C CA . THR A 1 123 ? 13.272 -0.888 -12.888 1.00 94.12 123 THR A CA 1
ATOM 961 C C . THR A 1 123 ? 14.405 -0.993 -11.862 1.00 94.12 123 THR A C 1
ATOM 963 O O . THR A 1 123 ? 14.884 0.009 -11.323 1.00 94.12 123 THR A O 1
ATOM 966 N N . GLY A 1 124 ? 14.824 -2.214 -11.548 1.00 93.00 124 GLY A N 1
ATOM 967 C CA . GLY A 1 124 ? 15.772 -2.531 -10.478 1.00 93.00 124 GLY A CA 1
ATOM 968 C C . GLY A 1 124 ? 15.143 -2.817 -9.108 1.00 93.00 124 GLY A C 1
ATOM 969 O O . GLY A 1 124 ? 15.883 -3.143 -8.180 1.00 93.00 124 GLY A O 1
ATOM 970 N N . PHE A 1 125 ? 13.821 -2.698 -8.950 1.00 95.06 125 PHE A N 1
ATOM 971 C CA . PHE A 1 125 ? 13.098 -3.124 -7.742 1.00 95.06 125 PHE A CA 1
ATOM 972 C C . PHE A 1 125 ? 12.431 -4.496 -7.894 1.00 95.06 125 PHE A C 1
ATOM 974 O O . PHE A 1 125 ? 11.901 -5.004 -6.916 1.00 95.06 125 PHE A O 1
ATOM 981 N N . GLU A 1 126 ? 12.459 -5.124 -9.071 1.00 93.06 126 GLU A N 1
ATOM 982 C CA . GLU A 1 126 ? 11.618 -6.278 -9.439 1.00 93.06 126 GLU A CA 1
ATOM 983 C C . GLU A 1 126 ? 11.789 -7.496 -8.526 1.00 93.06 126 GLU A C 1
ATOM 985 O O . GLU A 1 126 ? 10.851 -8.266 -8.345 1.00 93.06 126 GLU A O 1
ATOM 990 N N . ASN A 1 127 ? 12.976 -7.666 -7.941 1.00 95.75 127 ASN A N 1
ATOM 991 C CA . ASN A 1 127 ? 13.249 -8.750 -6.996 1.00 95.75 127 ASN A CA 1
ATOM 992 C C . ASN A 1 127 ? 12.862 -8.403 -5.553 1.00 95.75 127 ASN A C 1
ATOM 994 O O . ASN A 1 127 ? 12.872 -9.278 -4.696 1.00 95.75 127 ASN A O 1
ATOM 998 N N . GLY A 1 128 ? 12.580 -7.134 -5.283 1.00 97.75 128 GLY A N 1
ATOM 999 C CA . GLY A 1 128 ? 12.257 -6.604 -3.975 1.00 97.75 128 GLY A CA 1
ATOM 1000 C C . GLY A 1 128 ? 10.772 -6.690 -3.636 1.00 97.75 128 GLY A C 1
ATOM 1001 O O . GLY A 1 128 ? 10.069 -7.607 -4.061 1.00 97.75 128 GLY A O 1
ATOM 1002 N N . HIS A 1 129 ? 10.298 -5.744 -2.824 1.00 98.56 129 HIS A N 1
ATOM 1003 C CA . HIS A 1 129 ? 8.980 -5.827 -2.196 1.00 98.56 129 HIS A CA 1
ATOM 1004 C C . HIS A 1 129 ? 8.229 -4.497 -2.220 1.00 98.56 129 HIS A C 1
ATOM 1006 O O . HIS A 1 129 ? 8.828 -3.430 -2.105 1.00 98.56 129 HIS A O 1
ATOM 1012 N N . LEU A 1 130 ? 6.901 -4.576 -2.283 1.00 98.38 130 LEU A N 1
ATOM 1013 C CA . LEU A 1 130 ? 6.006 -3.518 -1.827 1.00 98.38 130 LEU A CA 1
ATOM 1014 C C . LEU A 1 130 ? 5.682 -3.779 -0.355 1.00 98.38 130 LEU A C 1
ATOM 1016 O O . LEU A 1 130 ? 5.192 -4.858 -0.012 1.00 98.38 130 LEU A O 1
ATOM 1020 N N . LYS A 1 131 ? 5.952 -2.798 0.504 1.00 98.38 131 LYS A N 1
ATOM 1021 C CA . LYS A 1 131 ? 5.737 -2.894 1.946 1.00 98.38 131 LYS A CA 1
ATOM 1022 C C . LYS A 1 131 ? 4.838 -1.782 2.451 1.00 98.38 131 LYS A C 1
ATOM 1024 O O . LYS A 1 131 ? 4.879 -0.664 1.937 1.00 98.38 131 LYS A O 1
ATOM 1029 N N . PHE A 1 132 ? 4.012 -2.120 3.431 1.00 98.31 132 PHE A N 1
ATOM 1030 C CA . PHE A 1 132 ? 3.219 -1.166 4.198 1.00 98.31 132 PHE A CA 1
ATOM 1031 C C . PHE A 1 132 ? 2.727 -1.782 5.499 1.00 98.31 132 PHE A C 1
ATOM 1033 O O . PHE A 1 132 ? 2.538 -2.994 5.593 1.00 98.31 132 PHE A O 1
ATOM 1040 N N . SER A 1 133 ? 2.458 -0.939 6.484 1.00 98.50 133 SER A N 1
ATOM 1041 C CA . SER A 1 133 ? 1.807 -1.336 7.725 1.00 98.50 133 SER A CA 1
ATOM 1042 C C . SER A 1 133 ? 0.321 -1.045 7.641 1.00 98.50 133 SER A C 1
ATOM 1044 O O . SER A 1 133 ? -0.099 0.020 7.186 1.00 98.50 133 SER A O 1
ATOM 1046 N N . ILE A 1 134 ? -0.496 -1.999 8.076 1.00 98.69 134 ILE A N 1
ATOM 1047 C CA . ILE A 1 134 ? -1.950 -1.874 8.055 1.00 98.69 134 ILE A CA 1
ATOM 1048 C C . ILE A 1 134 ? -2.562 -2.324 9.371 1.00 98.69 134 ILE A C 1
ATOM 1050 O O . ILE A 1 134 ? -2.157 -3.319 9.969 1.00 98.69 134 ILE A O 1
ATOM 1054 N N . LYS A 1 135 ? -3.597 -1.612 9.796 1.00 98.62 135 LYS A N 1
ATOM 1055 C CA . LYS A 1 135 ? -4.480 -2.025 10.880 1.00 98.62 135 LYS A CA 1
ATOM 1056 C C . LYS A 1 135 ? -5.927 -1.909 10.446 1.00 98.62 135 LYS A C 1
ATOM 1058 O O . LYS A 1 135 ? -6.283 -1.022 9.675 1.00 98.62 135 LYS A O 1
ATOM 1063 N N . ALA A 1 136 ? -6.786 -2.770 10.974 1.00 98.50 136 ALA A N 1
ATOM 1064 C CA . ALA A 1 136 ? -8.226 -2.660 10.789 1.00 98.50 136 ALA A CA 1
ATOM 1065 C C . ALA A 1 136 ? -8.968 -2.976 12.082 1.00 98.50 136 ALA A C 1
ATOM 1067 O O . ALA A 1 136 ? -8.490 -3.756 12.908 1.00 98.50 136 ALA A O 1
ATOM 1068 N N . VAL A 1 137 ? -10.149 -2.383 12.256 1.00 98.31 137 VAL A N 1
ATOM 1069 C CA . VAL A 1 137 ? -11.019 -2.723 13.391 1.00 98.31 137 VAL A CA 1
ATOM 1070 C C . VAL A 1 137 ? -11.414 -4.205 13.353 1.00 98.31 137 VAL A C 1
ATOM 1072 O O . VAL A 1 137 ? -11.568 -4.759 12.260 1.00 98.31 137 VAL A O 1
ATOM 1075 N N . PRO A 1 138 ? -11.617 -4.853 14.517 1.00 98.19 138 PRO A N 1
ATOM 1076 C CA . PRO A 1 138 ? -12.075 -6.232 14.565 1.00 98.19 138 PRO A CA 1
ATOM 1077 C C . PRO A 1 138 ? -13.309 -6.473 13.688 1.00 98.19 138 PRO A C 1
ATOM 1079 O O . PRO A 1 138 ? -14.317 -5.778 13.819 1.00 98.19 138 PRO A O 1
ATOM 1082 N N . GLY A 1 139 ? -13.228 -7.457 12.791 1.00 96.19 139 GLY A N 1
ATOM 1083 C CA . GLY A 1 139 ? -14.345 -7.848 11.926 1.00 96.19 139 GLY A CA 1
ATOM 1084 C C . GLY A 1 139 ? -14.552 -7.003 10.664 1.00 96.19 139 GLY A C 1
ATOM 1085 O O . GLY A 1 139 ? -15.537 -7.254 9.963 1.00 96.19 139 GLY A O 1
ATOM 1086 N N . ALA A 1 140 ? -13.640 -6.074 10.348 1.00 98.06 140 ALA A N 1
ATOM 1087 C CA . ALA A 1 140 ? -13.619 -5.337 9.081 1.00 98.06 140 ALA A CA 1
ATOM 1088 C C . ALA A 1 140 ? -13.610 -6.256 7.834 1.00 98.06 140 ALA A C 1
ATOM 1090 O O . ALA A 1 140 ? -13.534 -7.488 7.927 1.00 98.06 140 ALA A O 1
ATOM 1091 N N . GLY A 1 141 ? -13.773 -5.639 6.662 1.00 96.44 141 GLY A N 1
ATOM 1092 C CA . GLY A 1 141 ? -13.787 -6.332 5.373 1.00 96.44 141 GLY A CA 1
ATOM 1093 C C . GLY A 1 141 ? -12.406 -6.771 4.881 1.00 96.44 141 GLY A C 1
ATOM 1094 O O . GLY A 1 141 ? -11.390 -6.225 5.305 1.00 96.44 141 GLY A O 1
ATOM 1095 N N . ASP A 1 142 ? -12.393 -7.740 3.965 1.00 97.56 142 ASP A N 1
ATOM 1096 C CA . ASP A 1 142 ? -11.173 -8.217 3.306 1.00 97.56 142 ASP A CA 1
ATOM 1097 C C . ASP A 1 142 ? -10.655 -7.176 2.314 1.00 97.56 142 ASP A C 1
ATOM 1099 O O . ASP A 1 142 ? -11.438 -6.458 1.685 1.00 97.56 142 ASP A O 1
ATOM 1103 N N . LEU A 1 143 ? -9.339 -7.138 2.124 1.00 98.62 143 LEU A N 1
ATOM 1104 C CA . LEU A 1 143 ? -8.679 -6.156 1.274 1.00 98.62 143 LEU A CA 1
ATOM 1105 C C . LEU A 1 143 ? -7.808 -6.812 0.214 1.00 98.62 143 LEU A C 1
ATOM 1107 O O . LEU A 1 143 ? -7.226 -7.876 0.421 1.00 98.62 143 LEU A O 1
ATOM 1111 N N . ARG A 1 144 ? -7.671 -6.117 -0.910 1.00 98.69 144 ARG A N 1
ATOM 1112 C CA . ARG A 1 144 ? -6.734 -6.440 -1.982 1.00 98.69 144 ARG A CA 1
ATOM 1113 C C . ARG A 1 144 ? -5.942 -5.205 -2.378 1.00 98.69 144 ARG A C 1
ATOM 1115 O O . ARG A 1 144 ? -6.421 -4.075 -2.249 1.00 98.69 144 ARG A O 1
ATOM 1122 N N . VAL A 1 145 ? -4.743 -5.442 -2.886 1.00 98.62 145 VAL A N 1
ATOM 1123 C CA . VAL A 1 145 ? -3.826 -4.417 -3.371 1.00 98.62 145 VAL A CA 1
ATOM 1124 C C . VAL A 1 145 ? -3.784 -4.387 -4.893 1.00 98.62 145 VAL A C 1
ATOM 1126 O O . VAL A 1 145 ? -3.937 -5.422 -5.537 1.00 98.62 145 VAL A O 1
ATOM 1129 N N . LEU A 1 146 ? -3.550 -3.204 -5.454 1.00 98.12 146 LEU A N 1
ATOM 1130 C CA . LEU A 1 146 ? -3.362 -2.943 -6.876 1.00 98.12 146 LEU A CA 1
ATOM 1131 C C . LEU A 1 146 ? -2.003 -2.288 -7.138 1.00 98.12 146 LEU A C 1
ATOM 1133 O O . LEU A 1 146 ? -1.633 -1.332 -6.457 1.00 98.12 146 LEU A O 1
ATOM 1137 N N . ILE A 1 147 ? -1.349 -2.707 -8.219 1.00 98.19 147 ILE A N 1
ATOM 1138 C CA . ILE A 1 147 ? -0.386 -1.883 -8.966 1.00 98.19 147 ILE A CA 1
ATOM 1139 C C . ILE A 1 147 ? -0.907 -1.720 -10.398 1.00 98.19 147 ILE A C 1
ATOM 1141 O O . ILE A 1 147 ? -1.464 -2.662 -10.969 1.00 98.19 147 ILE A O 1
ATOM 1145 N N . LYS A 1 148 ? -0.728 -0.532 -10.990 1.00 97.25 148 LYS A N 1
ATOM 1146 C CA . LYS A 1 148 ? -1.109 -0.252 -12.386 1.00 97.25 148 LYS A CA 1
ATOM 1147 C C . LYS A 1 148 ? 0.053 0.333 -13.180 1.00 97.25 148 LYS A C 1
ATOM 1149 O O . LYS A 1 148 ? 0.667 1.295 -12.716 1.00 97.25 148 LYS A O 1
ATOM 1154 N N . HIS A 1 149 ? 0.296 -0.184 -14.385 1.00 95.00 149 HIS A N 1
ATOM 1155 C CA . HIS A 1 149 ? 1.256 0.383 -15.345 1.00 95.00 149 HIS A CA 1
ATOM 1156 C C . HIS A 1 149 ? 0.605 0.744 -16.679 1.00 95.00 149 HIS A C 1
ATOM 1158 O O . HIS A 1 149 ? -0.457 0.221 -17.050 1.00 95.00 149 HIS A O 1
ATOM 1164 N N . GLY A 1 150 ? 1.240 1.681 -17.386 1.00 91.44 150 GLY A N 1
ATOM 1165 C CA . GLY A 1 150 ? 0.841 2.105 -18.729 1.00 91.44 150 GLY A CA 1
ATOM 1166 C C . GLY A 1 150 ? -0.606 2.601 -18.833 1.00 91.44 150 GLY A C 1
ATOM 1167 O O . GLY A 1 150 ? -1.196 2.536 -19.908 1.00 91.44 150 GLY A O 1
ATOM 1168 N N . TYR A 1 151 ? -1.218 3.031 -17.722 1.00 88.25 151 TYR A N 1
ATOM 1169 C CA . TYR A 1 151 ? -2.626 3.439 -17.595 1.00 88.25 151 TYR A CA 1
ATOM 1170 C C . TYR A 1 151 ? -3.691 2.393 -17.953 1.00 88.25 151 TYR A C 1
ATOM 1172 O O . TYR A 1 151 ? -4.881 2.676 -17.806 1.00 88.25 151 TYR A O 1
ATOM 1180 N N . GLN A 1 152 ? -3.309 1.182 -18.350 1.00 89.12 152 GLN A N 1
ATOM 1181 C CA . GLN A 1 152 ? -4.245 0.179 -18.870 1.00 89.12 152 GLN A CA 1
ATOM 1182 C C . GLN A 1 152 ? -4.166 -1.148 -18.127 1.00 89.12 152 GLN A C 1
ATOM 1184 O O . GLN A 1 152 ? -5.179 -1.828 -18.006 1.00 89.12 152 GLN A O 1
ATOM 1189 N N . THR A 1 153 ? -2.990 -1.512 -17.615 1.00 96.75 153 THR A N 1
ATOM 1190 C CA . THR A 1 153 ? -2.772 -2.856 -17.081 1.00 96.75 153 THR A CA 1
ATOM 1191 C C . THR A 1 153 ? -2.704 -2.829 -15.568 1.00 96.75 153 THR A C 1
ATOM 1193 O O . THR A 1 153 ? -1.893 -2.112 -14.985 1.00 96.75 153 THR A O 1
ATOM 1196 N N . GLU A 1 154 ? -3.552 -3.637 -1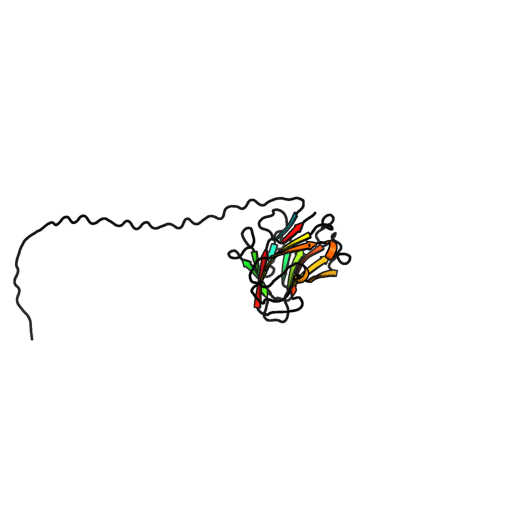4.950 1.00 96.81 154 GLU A N 1
ATOM 1197 C CA . GLU A 1 154 ? -3.715 -3.753 -13.507 1.00 96.81 154 GLU A CA 1
ATOM 1198 C C . GLU A 1 154 ? -3.370 -5.167 -13.049 1.00 96.81 154 GLU A C 1
ATOM 1200 O O . GLU A 1 154 ? -3.627 -6.139 -13.760 1.00 96.81 154 GLU A O 1
ATOM 1205 N N . SER A 1 155 ? -2.829 -5.283 -11.840 1.00 98.06 155 SER A N 1
ATOM 1206 C CA . SER A 1 155 ? -2.659 -6.562 -11.155 1.00 98.06 155 SER A CA 1
ATOM 1207 C C . SER A 1 155 ? -3.143 -6.431 -9.722 1.00 98.06 155 SER A C 1
ATOM 1209 O O . SER A 1 155 ? -2.703 -5.536 -8.998 1.00 98.06 155 SER A O 1
ATOM 1211 N N . TRP A 1 156 ? -4.058 -7.321 -9.345 1.00 98.25 156 TRP A N 1
ATOM 1212 C CA . TRP A 1 156 ? -4.733 -7.330 -8.055 1.00 98.25 156 TRP A CA 1
ATOM 1213 C C . TRP A 1 156 ? -4.310 -8.549 -7.244 1.00 98.25 156 TRP A C 1
ATOM 1215 O O . TRP A 1 156 ? -4.412 -9.670 -7.739 1.00 98.25 156 TRP A O 1
ATOM 1225 N N . LEU A 1 157 ? -3.898 -8.342 -5.994 1.00 98.62 157 LEU A N 1
ATOM 1226 C CA . LEU A 1 157 ? -3.501 -9.415 -5.079 1.00 98.62 157 LEU A CA 1
ATOM 1227 C C . LEU A 1 157 ? -4.273 -9.302 -3.761 1.00 98.62 157 LEU A C 1
ATOM 1229 O O . LEU A 1 157 ? -4.394 -8.212 -3.205 1.00 98.62 157 LEU A O 1
ATOM 1233 N N . SER A 1 158 ? -4.808 -10.416 -3.258 1.00 98.44 158 SER A N 1
ATOM 1234 C CA . SER A 1 158 ? -5.524 -10.443 -1.973 1.00 98.44 158 SER A CA 1
ATOM 1235 C C . SER A 1 158 ? -4.543 -10.302 -0.811 1.00 98.44 158 SER A C 1
ATOM 1237 O O . SER A 1 158 ? -3.540 -11.012 -0.770 1.00 98.44 158 SER A O 1
ATOM 1239 N N . LEU A 1 159 ? -4.830 -9.417 0.149 1.00 98.50 159 LEU A N 1
ATOM 1240 C CA . LEU A 1 159 ? -3.959 -9.196 1.308 1.00 98.50 159 LEU A CA 1
ATOM 1241 C C . LEU A 1 159 ? -4.032 -10.317 2.346 1.00 98.50 159 LEU A C 1
ATOM 1243 O O . LEU A 1 159 ? -3.118 -10.444 3.161 1.00 98.50 159 LEU A O 1
ATOM 1247 N N . GLU A 1 160 ? -5.068 -11.157 2.293 1.00 96.56 160 GLU A N 1
ATOM 1248 C CA . GLU A 1 160 ? -5.175 -12.369 3.116 1.00 96.56 160 GLU A CA 1
ATOM 1249 C C . GLU A 1 160 ? -3.928 -13.259 2.945 1.00 96.56 160 GLU A C 1
ATOM 1251 O O . GLU A 1 160 ? -3.360 -13.736 3.928 1.00 96.56 160 GLU A O 1
ATOM 1256 N N . SER A 1 161 ? -3.426 -13.379 1.709 1.00 98.12 161 SER A N 1
ATOM 1257 C CA . SER A 1 161 ? -2.217 -14.144 1.370 1.00 98.12 161 SER A CA 1
ATOM 1258 C C . SER A 1 161 ? -0.923 -13.562 1.947 1.00 98.12 161 SER A C 1
ATOM 1260 O O . SER A 1 161 ? 0.088 -14.257 1.989 1.00 98.12 161 SER A O 1
ATOM 1262 N N . TYR A 1 162 ? -0.946 -12.306 2.400 1.00 98.38 162 TYR A N 1
ATOM 1263 C CA . TYR A 1 162 ? 0.226 -11.571 2.887 1.00 98.38 162 TYR A CA 1
ATOM 1264 C C . TYR A 1 162 ? 0.102 -11.183 4.364 1.00 98.38 162 TYR A C 1
ATOM 1266 O O . TYR A 1 162 ? 0.790 -10.280 4.832 1.00 98.38 162 TYR A O 1
ATOM 1274 N N . GLY A 1 163 ? -0.764 -11.876 5.110 1.00 96.88 163 GLY A N 1
ATOM 1275 C CA . GLY A 1 163 ? -0.834 -11.764 6.568 1.00 96.88 163 GLY A CA 1
ATOM 1276 C C . GLY A 1 163 ? -1.781 -10.691 7.102 1.00 96.88 163 GLY A C 1
ATOM 1277 O O . GLY A 1 163 ? -1.821 -10.493 8.315 1.00 96.88 163 GLY A O 1
ATOM 1278 N N . TYR A 1 164 ? -2.578 -10.039 6.249 1.00 98.00 164 TYR A N 1
ATOM 1279 C CA . TYR A 1 164 ? -3.599 -9.095 6.708 1.00 98.00 164 TYR A CA 1
ATOM 1280 C C . TYR A 1 164 ? -4.640 -9.768 7.610 1.00 98.00 164 TYR A C 1
ATOM 1282 O O . TYR A 1 164 ? -5.190 -10.820 7.274 1.00 98.00 164 TYR A O 1
ATOM 1290 N N . LYS A 1 165 ? -4.952 -9.124 8.742 1.00 97.56 165 LYS A N 1
ATOM 1291 C CA . LYS A 1 165 ? -6.015 -9.537 9.666 1.00 97.56 165 LYS A CA 1
ATOM 1292 C C . LYS A 1 165 ? -6.766 -8.328 10.212 1.00 97.56 165 LYS A C 1
ATOM 1294 O O . LYS A 1 165 ? -6.172 -7.339 10.633 1.00 97.56 165 LYS A O 1
ATOM 1299 N N . ALA A 1 166 ? -8.089 -8.444 10.272 1.00 98.06 166 ALA A N 1
ATOM 1300 C CA . ALA A 1 166 ? -8.960 -7.468 10.918 1.00 98.06 166 ALA A CA 1
ATOM 1301 C C . ALA A 1 166 ? -9.153 -7.810 12.402 1.00 98.06 166 ALA A C 1
ATOM 1303 O O . ALA A 1 166 ? -10.221 -8.278 12.802 1.00 98.06 166 ALA A O 1
ATOM 1304 N N . ASP A 1 167 ? -8.105 -7.625 13.207 1.00 97.88 167 ASP A N 1
ATOM 1305 C CA . ASP A 1 167 ? -8.053 -8.009 14.628 1.00 97.88 167 ASP A CA 1
ATOM 1306 C C . ASP A 1 167 ? -7.759 -6.836 15.583 1.00 97.88 167 ASP A C 1
ATOM 1308 O O . ASP A 1 167 ? -7.566 -7.040 16.783 1.00 97.88 167 ASP A O 1
ATOM 1312 N N . GLY A 1 168 ? -7.745 -5.601 15.074 1.00 98.19 168 GLY A N 1
ATOM 1313 C CA . GLY A 1 168 ? -7.433 -4.409 15.860 1.00 98.19 168 GLY A CA 1
ATOM 1314 C C . GLY A 1 168 ? -5.942 -4.190 16.123 1.00 98.19 168 GLY A C 1
ATOM 1315 O O . GLY A 1 168 ? -5.614 -3.306 16.914 1.00 98.19 168 GLY A O 1
ATOM 1316 N N . LYS A 1 169 ? -5.042 -4.951 15.486 1.00 98.25 169 LYS A N 1
ATOM 1317 C CA . LYS A 1 169 ? -3.584 -4.795 15.601 1.00 98.25 169 LYS A CA 1
ATOM 1318 C C . LYS A 1 169 ? -2.961 -4.357 14.280 1.00 98.25 169 LYS A C 1
ATOM 1320 O O . LYS A 1 169 ? -3.528 -4.562 13.210 1.00 98.25 169 LYS A O 1
ATOM 1325 N N . TRP A 1 170 ? -1.792 -3.734 14.381 1.00 98.44 170 TRP A N 1
ATOM 1326 C CA . TRP A 1 170 ? -0.948 -3.448 13.229 1.00 98.44 170 TRP A CA 1
ATOM 1327 C C . TRP A 1 170 ? -0.300 -4.733 12.716 1.00 98.44 170 TRP A C 1
ATOM 1329 O O . TRP A 1 170 ? 0.210 -5.529 13.506 1.00 98.44 170 TRP A O 1
ATOM 1339 N N . HIS A 1 171 ? -0.306 -4.900 11.398 1.00 98.25 171 HIS A N 1
ATOM 1340 C CA . HIS A 1 171 ? 0.377 -5.964 10.673 1.00 98.25 171 HIS A CA 1
ATOM 1341 C C . HIS A 1 171 ? 1.243 -5.333 9.592 1.00 98.25 171 HIS A C 1
ATOM 1343 O O . HIS A 1 171 ? 0.789 -4.446 8.867 1.00 98.25 171 HIS A O 1
ATOM 1349 N N . GLU A 1 172 ? 2.476 -5.804 9.474 1.00 98.12 172 GLU A N 1
ATOM 1350 C CA . GLU A 1 172 ? 3.355 -5.436 8.371 1.00 98.12 172 GLU A CA 1
ATOM 1351 C C . GLU A 1 172 ? 3.062 -6.342 7.180 1.00 98.12 172 GLU A C 1
ATOM 1353 O O . GLU A 1 172 ? 3.142 -7.568 7.271 1.00 98.12 172 GLU A O 1
ATOM 1358 N N . ILE A 1 173 ? 2.728 -5.731 6.053 1.00 98.62 173 ILE A N 1
ATOM 1359 C CA . ILE A 1 173 ? 2.503 -6.409 4.787 1.00 98.62 173 ILE A CA 1
ATOM 1360 C C . ILE A 1 173 ? 3.770 -6.275 3.950 1.00 98.62 173 ILE A C 1
ATOM 1362 O O . ILE A 1 173 ? 4.305 -5.180 3.782 1.00 98.62 173 ILE A O 1
ATOM 1366 N N . SER A 1 174 ? 4.241 -7.397 3.410 1.00 98.44 174 SER A N 1
ATOM 1367 C CA . SER A 1 174 ? 5.402 -7.457 2.523 1.00 98.44 174 SER A CA 1
ATOM 1368 C C . SER A 1 174 ? 5.076 -8.342 1.330 1.00 98.44 174 SER A C 1
ATOM 1370 O O . SER A 1 174 ? 4.965 -9.559 1.466 1.00 98.44 174 SER A O 1
ATOM 1372 N N . ILE A 1 175 ? 4.914 -7.722 0.164 1.00 98.69 175 ILE A N 1
ATOM 1373 C CA . ILE A 1 175 ? 4.485 -8.382 -1.071 1.00 98.69 175 ILE A CA 1
ATOM 1374 C C . ILE A 1 175 ? 5.672 -8.414 -2.029 1.00 98.69 175 ILE A C 1
ATOM 1376 O O . ILE A 1 175 ? 6.127 -7.339 -2.434 1.00 98.69 175 ILE A O 1
ATOM 1380 N N . PRO A 1 176 ? 6.191 -9.598 -2.398 1.00 98.38 176 PRO A N 1
ATOM 1381 C CA . PRO A 1 176 ? 7.220 -9.709 -3.424 1.00 98.38 176 PRO A CA 1
ATOM 1382 C C . PRO A 1 176 ? 6.739 -9.081 -4.733 1.00 98.38 176 PRO A C 1
ATOM 1384 O O . PRO A 1 176 ? 5.632 -9.362 -5.197 1.00 98.38 176 PRO A O 1
ATOM 1387 N N . LEU A 1 177 ? 7.558 -8.239 -5.365 1.00 98.19 177 LEU A N 1
ATOM 1388 C CA . LEU A 1 177 ? 7.166 -7.608 -6.631 1.00 98.19 177 LEU A CA 1
ATOM 1389 C C . LEU A 1 177 ? 7.013 -8.622 -7.773 1.00 98.19 177 LEU A C 1
ATOM 1391 O O . LEU A 1 177 ? 6.255 -8.377 -8.714 1.00 98.19 177 LEU A O 1
ATOM 1395 N N . SER A 1 178 ? 7.654 -9.786 -7.650 1.00 97.38 178 SER A N 1
ATOM 1396 C CA . SER A 1 178 ? 7.461 -10.936 -8.534 1.00 97.38 178 SER A CA 1
ATOM 1397 C C . SER A 1 178 ? 6.009 -11.407 -8.612 1.00 97.38 178 SER A C 1
ATOM 1399 O O . SER A 1 178 ? 5.603 -11.917 -9.651 1.00 97.38 178 SER A O 1
ATOM 1401 N N . ASP A 1 179 ? 5.204 -11.199 -7.569 1.00 98.31 179 ASP A N 1
ATOM 1402 C CA . ASP A 1 179 ? 3.814 -11.673 -7.529 1.00 98.31 179 ASP A CA 1
ATOM 1403 C C . ASP A 1 179 ? 2.889 -10.840 -8.431 1.00 98.31 179 ASP A C 1
ATOM 1405 O O . ASP A 1 179 ? 1.781 -11.256 -8.765 1.00 98.31 179 ASP A O 1
ATOM 1409 N N . PHE A 1 180 ? 3.349 -9.667 -8.874 1.00 97.94 180 PHE A N 1
ATOM 1410 C CA . PHE A 1 180 ? 2.649 -8.834 -9.850 1.00 97.94 180 PHE A CA 1
ATOM 1411 C C . PHE A 1 180 ? 3.039 -9.155 -11.308 1.00 97.94 180 PHE A C 1
ATOM 1413 O O . PHE A 1 180 ? 2.456 -8.604 -12.246 1.00 97.94 180 PHE A O 1
ATOM 1420 N N . VAL A 1 181 ? 4.023 -10.030 -11.526 1.00 95.19 181 VAL A N 1
ATOM 1421 C CA . VAL A 1 181 ? 4.525 -10.450 -12.845 1.00 95.19 181 VAL A CA 1
ATOM 1422 C C . VAL A 1 181 ? 3.750 -11.698 -13.308 1.00 95.19 181 VAL A C 1
ATOM 1424 O O . VAL A 1 181 ? 3.384 -12.528 -12.480 1.00 95.19 181 VAL A O 1
ATOM 1427 N N . PRO A 1 182 ? 3.461 -11.871 -14.617 1.00 94.75 182 PRO A N 1
ATOM 1428 C CA . PRO A 1 182 ? 3.895 -11.072 -15.771 1.00 94.75 182 PRO A CA 1
ATOM 1429 C C . PRO A 1 182 ? 3.020 -9.857 -16.087 1.00 94.75 182 PRO A C 1
ATOM 1431 O O . PRO A 1 182 ? 3.297 -9.146 -17.053 1.00 94.75 182 PRO A O 1
ATOM 1434 N N . SER A 1 183 ? 1.967 -9.621 -15.306 1.00 96.12 183 SER A N 1
ATOM 1435 C CA . SER A 1 183 ? 0.989 -8.570 -15.585 1.00 96.12 183 SER A CA 1
ATOM 1436 C C . SER A 1 183 ? 1.613 -7.178 -15.541 1.00 96.12 183 SER A C 1
ATOM 1438 O O . SER A 1 183 ? 1.330 -6.360 -16.416 1.00 96.12 183 SER A O 1
ATOM 1440 N N . ILE A 1 184 ? 2.472 -6.897 -14.557 1.00 96.88 184 ILE A N 1
ATOM 1441 C CA . ILE A 1 184 ? 3.056 -5.571 -14.342 1.00 96.88 184 ILE A CA 1
ATOM 1442 C C . ILE A 1 184 ? 4.429 -5.419 -14.999 1.00 96.88 184 ILE A C 1
ATOM 1444 O O . ILE A 1 184 ? 5.327 -6.234 -14.805 1.00 96.88 184 ILE A O 1
ATOM 1448 N N . LYS A 1 185 ? 4.604 -4.316 -15.738 1.00 95.81 185 LYS A N 1
ATOM 1449 C CA . LYS A 1 185 ? 5.912 -3.804 -16.156 1.00 95.81 185 LYS A CA 1
ATOM 1450 C C . LYS A 1 185 ? 6.284 -2.632 -15.255 1.00 95.81 185 LYS A C 1
ATOM 1452 O O . LYS A 1 185 ? 5.554 -1.651 -15.174 1.00 95.81 185 LYS A O 1
ATOM 1457 N N . PHE A 1 186 ? 7.426 -2.730 -14.583 1.00 96.12 186 PHE A N 1
ATOM 1458 C CA . PHE A 1 186 ? 7.816 -1.756 -13.561 1.00 96.12 186 PHE A CA 1
ATOM 1459 C C . PHE A 1 186 ? 8.392 -0.446 -14.116 1.00 96.12 186 PHE A C 1
ATOM 1461 O O . PHE A 1 186 ? 8.520 0.513 -13.367 1.00 96.12 186 PHE A O 1
ATOM 1468 N N . LYS A 1 187 ? 8.670 -0.358 -15.421 1.00 96.12 187 LYS A N 1
ATOM 1469 C CA . LYS A 1 187 ? 9.233 0.849 -16.050 1.00 96.12 187 LYS A CA 1
ATOM 1470 C C . LYS A 1 187 ? 8.293 2.066 -16.069 1.00 96.12 187 LYS A C 1
ATOM 1472 O O . LYS A 1 187 ? 8.744 3.188 -16.277 1.00 96.12 187 LYS A O 1
ATOM 1477 N N . ASP A 1 188 ? 6.983 1.850 -15.945 1.00 95.69 188 ASP A N 1
ATOM 1478 C CA . ASP A 1 188 ? 5.959 2.878 -16.151 1.00 95.69 188 ASP A CA 1
ATOM 1479 C C . ASP A 1 188 ? 4.720 2.697 -15.256 1.00 95.69 188 ASP A C 1
ATOM 1481 O O . ASP A 1 188 ? 3.573 2.737 -15.712 1.00 95.69 188 ASP A O 1
ATOM 1485 N N . VAL A 1 189 ? 4.944 2.570 -13.946 1.00 96.88 189 VAL A N 1
ATOM 1486 C CA . VAL A 1 189 ? 3.881 2.431 -12.937 1.00 96.88 189 VAL A CA 1
ATOM 1487 C C . VAL A 1 189 ? 3.189 3.773 -12.672 1.00 96.88 189 VAL A C 1
ATOM 1489 O O . VAL A 1 189 ? 3.825 4.741 -12.262 1.00 96.88 189 VAL A O 1
ATOM 1492 N N . ASN A 1 190 ? 1.873 3.854 -12.872 1.00 95.81 190 ASN A N 1
ATOM 1493 C CA . ASN A 1 190 ? 1.086 5.084 -12.700 1.00 95.81 190 ASN A CA 1
ATOM 1494 C C . ASN A 1 190 ? 0.140 5.060 -11.482 1.00 95.81 190 ASN A C 1
ATOM 1496 O O . ASN A 1 190 ? -0.220 6.128 -10.984 1.00 95.81 190 ASN A O 1
ATOM 1500 N N . ILE A 1 191 ? -0.242 3.879 -10.977 1.00 96.31 191 ILE A N 1
ATOM 1501 C CA . ILE A 1 191 ? -0.809 3.721 -9.624 1.00 96.31 191 ILE A CA 1
ATOM 1502 C C . ILE A 1 191 ? 0.214 2.931 -8.818 1.00 96.31 191 ILE A C 1
ATOM 1504 O O . ILE A 1 191 ? 0.422 1.748 -9.081 1.00 96.31 191 ILE A O 1
ATOM 1508 N N . LEU A 1 192 ? 0.864 3.617 -7.876 1.00 97.12 192 LEU A N 1
ATOM 1509 C CA . LEU A 1 192 ? 1.973 3.082 -7.084 1.00 97.12 192 LEU A CA 1
ATOM 1510 C C . LEU A 1 192 ? 1.482 2.105 -6.006 1.00 97.12 192 LEU A C 1
ATOM 1512 O O . LEU A 1 192 ? 2.204 1.195 -5.627 1.00 97.12 192 LEU A O 1
ATOM 1516 N N . LEU A 1 193 ? 0.263 2.308 -5.514 1.00 98.06 193 LEU A N 1
ATOM 1517 C CA . LEU A 1 193 ? -0.461 1.417 -4.615 1.00 98.06 193 LEU A CA 1
ATOM 1518 C C . LEU A 1 193 ? -1.948 1.734 -4.774 1.00 98.06 193 LEU A C 1
ATOM 1520 O O . LEU A 1 193 ? -2.329 2.896 -4.677 1.00 98.06 193 LEU A O 1
ATOM 1524 N N . GLY A 1 194 ? -2.797 0.741 -4.988 1.00 98.19 194 GLY A N 1
ATOM 1525 C CA . GLY A 1 194 ? -4.239 0.860 -4.785 1.00 98.19 194 GLY A CA 1
ATOM 1526 C C . GLY A 1 194 ? -4.694 -0.105 -3.705 1.00 98.19 194 GLY A C 1
ATOM 1527 O O . GLY A 1 194 ? -4.148 -1.196 -3.596 1.00 98.19 194 GLY A O 1
ATOM 1528 N N . ILE A 1 195 ? -5.685 0.283 -2.915 1.00 98.56 195 ILE A N 1
ATOM 1529 C CA . ILE A 1 195 ? -6.330 -0.584 -1.930 1.00 98.56 195 ILE A CA 1
ATOM 1530 C C . ILE A 1 195 ? -7.816 -0.595 -2.242 1.00 98.56 195 ILE A C 1
ATOM 1532 O O . ILE A 1 195 ? -8.439 0.457 -2.403 1.00 98.56 195 ILE A O 1
ATOM 1536 N N . ALA A 1 196 ? -8.379 -1.792 -2.327 1.00 98.44 196 ALA A N 1
ATOM 1537 C CA . ALA A 1 196 ? -9.803 -1.985 -2.515 1.00 98.44 196 ALA A CA 1
ATOM 1538 C C . ALA A 1 196 ? -10.330 -3.064 -1.586 1.00 98.44 196 ALA A C 1
ATOM 1540 O O . ALA A 1 196 ? -9.592 -3.926 -1.105 1.00 98.44 196 ALA A O 1
ATOM 1541 N N . GLN A 1 197 ? -11.644 -3.048 -1.448 1.00 97.50 197 GLN A N 1
ATOM 1542 C CA . GLN A 1 197 ? -12.409 -4.195 -1.017 1.00 97.50 197 GLN A CA 1
ATOM 1543 C C . GLN A 1 197 ? -12.062 -5.449 -1.847 1.00 97.50 197 GLN A C 1
ATOM 1545 O O . GLN A 1 197 ? -12.011 -5.390 -3.077 1.00 97.50 197 GLN A O 1
ATOM 1550 N N . ASP A 1 198 ? -11.862 -6.579 -1.168 1.00 97.25 198 ASP A N 1
ATOM 1551 C CA . ASP A 1 198 ? -11.775 -7.917 -1.766 1.00 97.25 198 ASP A CA 1
ATOM 1552 C C . ASP A 1 198 ? -13.100 -8.689 -1.588 1.00 97.25 198 ASP A C 1
ATOM 1554 O O . ASP A 1 198 ? -14.168 -8.146 -1.876 1.00 97.25 198 ASP A O 1
ATOM 1558 N N . LYS A 1 199 ? -13.087 -9.926 -1.076 1.00 95.75 199 LYS A N 1
ATOM 1559 C CA . LYS A 1 199 ? -14.265 -10.811 -1.035 1.00 95.75 199 LYS A CA 1
ATOM 1560 C C . LYS A 1 199 ? -15.380 -10.311 -0.105 1.00 95.75 199 LYS A C 1
ATOM 1562 O O . LYS A 1 199 ? -16.535 -10.239 -0.520 1.00 95.75 199 LYS A O 1
ATOM 1567 N N . LYS A 1 200 ? -15.063 -9.978 1.152 1.00 96.38 200 LYS A N 1
ATOM 1568 C CA . LYS A 1 200 ? -16.054 -9.582 2.173 1.00 96.38 200 LYS A CA 1
ATOM 1569 C C . LYS A 1 200 ? -16.061 -8.077 2.428 1.00 96.38 200 LYS A C 1
ATOM 1571 O O . LYS A 1 200 ? -15.154 -7.582 3.092 1.00 96.38 200 LYS A O 1
ATOM 1576 N N . PHE A 1 201 ? -17.104 -7.365 1.998 1.00 97.50 201 PHE A N 1
ATOM 1577 C CA . PHE A 1 201 ? -17.291 -5.952 2.350 1.00 97.50 201 PHE A CA 1
ATOM 1578 C C . PHE A 1 201 ? -18.009 -5.779 3.683 1.00 97.50 201 PHE A C 1
ATOM 1580 O O . PHE A 1 201 ? -19.011 -6.440 3.955 1.00 97.50 201 PHE A O 1
ATOM 1587 N N . VAL A 1 202 ? -17.518 -4.846 4.500 1.00 97.88 202 VAL A N 1
ATOM 1588 C CA . VAL A 1 202 ? -18.171 -4.432 5.745 1.00 97.88 202 VAL A CA 1
ATOM 1589 C C . VAL A 1 202 ? -18.313 -2.905 5.735 1.00 97.88 202 VAL A C 1
ATOM 1591 O O . VAL A 1 202 ? -17.297 -2.208 5.855 1.00 97.88 202 VAL A O 1
ATOM 1594 N N . PRO A 1 203 ? -19.544 -2.371 5.599 1.00 97.44 203 PRO A N 1
ATOM 1595 C CA . PRO A 1 203 ? -19.793 -0.934 5.573 1.00 97.44 203 PRO A CA 1
ATOM 1596 C C . PRO A 1 203 ? -19.219 -0.224 6.797 1.00 97.44 203 PRO A C 1
ATOM 1598 O O . PRO A 1 203 ? -19.211 -0.780 7.895 1.00 97.44 203 PRO A O 1
ATOM 1601 N N . MET A 1 204 ? -18.779 1.023 6.622 1.00 97.06 204 MET A N 1
ATOM 1602 C CA . MET A 1 204 ? -18.263 1.867 7.712 1.00 97.06 204 MET A CA 1
ATOM 1603 C C . MET A 1 204 ? -17.021 1.318 8.437 1.00 97.06 204 MET A C 1
ATOM 1605 O O . MET A 1 204 ? -16.631 1.857 9.478 1.00 97.06 204 MET A O 1
ATOM 1609 N N . SER A 1 205 ? -16.379 0.275 7.896 1.00 97.75 205 SER A N 1
ATOM 1610 C CA . SER A 1 205 ? -15.115 -0.247 8.422 1.00 97.75 205 SER A CA 1
ATOM 1611 C C . SER A 1 205 ? -14.036 0.824 8.431 1.00 97.75 205 SER A C 1
ATOM 1613 O O . SER A 1 205 ? -13.968 1.674 7.538 1.00 97.75 205 SER A O 1
ATOM 1615 N N . LYS A 1 206 ? -13.174 0.751 9.444 1.00 98.31 206 LYS A N 1
ATOM 1616 C CA . LYS A 1 206 ? -12.047 1.661 9.616 1.00 98.31 206 LYS A CA 1
ATOM 1617 C C . LYS A 1 206 ? -10.744 0.901 9.471 1.00 98.31 206 LYS A C 1
ATOM 1619 O O . LYS A 1 206 ? -10.589 -0.189 10.031 1.00 98.31 206 LYS A O 1
ATOM 1624 N N . PHE A 1 207 ? -9.831 1.517 8.743 1.00 98.56 207 PHE A N 1
ATOM 1625 C CA . PHE A 1 207 ? -8.501 1.007 8.477 1.00 98.56 207 PHE A CA 1
ATOM 1626 C C . PHE A 1 207 ? -7.491 2.116 8.724 1.00 98.56 207 PHE A C 1
ATOM 1628 O O . PHE A 1 207 ? -7.801 3.297 8.552 1.00 98.56 207 PHE A O 1
ATOM 1635 N N . TRP A 1 208 ? -6.282 1.719 9.082 1.00 98.38 208 TRP A N 1
ATOM 1636 C CA . TRP A 1 208 ? -5.132 2.597 9.162 1.00 98.38 208 TRP A CA 1
ATOM 1637 C C . TRP A 1 208 ? -4.038 2.043 8.265 1.00 98.38 208 TRP A C 1
ATOM 1639 O O . TRP A 1 208 ? -3.841 0.829 8.225 1.00 98.38 208 TRP A O 1
ATOM 1649 N N . LEU A 1 209 ? -3.366 2.925 7.538 1.00 97.94 209 LEU A N 1
ATOM 1650 C CA . LEU A 1 209 ? -2.228 2.608 6.686 1.00 97.94 209 LEU A CA 1
ATOM 1651 C C . LEU A 1 209 ? -1.072 3.520 7.038 1.00 97.94 209 LEU A C 1
ATOM 1653 O O . LEU A 1 209 ? -1.265 4.718 7.235 1.00 97.94 209 LEU A O 1
ATOM 1657 N N . ASP A 1 210 ? 0.117 2.952 7.067 1.00 96.38 210 ASP A N 1
ATOM 1658 C CA . ASP A 1 210 ? 1.332 3.672 7.399 1.00 96.38 210 ASP A CA 1
ATOM 1659 C C . ASP A 1 210 ? 2.528 3.034 6.683 1.00 96.38 210 ASP A C 1
ATOM 1661 O O . ASP A 1 210 ? 2.439 1.893 6.219 1.00 96.38 210 ASP A O 1
ATOM 1665 N N . GLU A 1 211 ? 3.635 3.766 6.593 1.00 95.25 211 GLU A N 1
ATOM 1666 C CA . GLU A 1 211 ? 4.928 3.267 6.115 1.00 95.25 211 GLU A CA 1
ATOM 1667 C C . GLU A 1 211 ? 4.851 2.525 4.772 1.00 95.25 211 GLU A C 1
ATOM 1669 O O . GLU A 1 211 ? 5.267 1.379 4.643 1.00 95.25 211 GLU A O 1
ATOM 1674 N N . ILE A 1 212 ? 4.315 3.185 3.748 1.00 97.25 212 ILE A N 1
ATOM 1675 C CA . ILE A 1 212 ? 4.144 2.639 2.402 1.00 97.25 212 ILE A CA 1
ATOM 1676 C C . ILE A 1 212 ? 5.391 2.919 1.563 1.00 97.25 212 ILE A C 1
ATOM 1678 O O . ILE A 1 212 ? 5.688 4.075 1.240 1.00 97.25 212 ILE A O 1
ATOM 1682 N N . TYR A 1 213 ? 6.086 1.871 1.129 1.00 96.88 213 TYR A N 1
ATOM 1683 C CA . TYR A 1 213 ? 7.307 2.002 0.336 1.00 96.88 213 TYR A CA 1
ATOM 1684 C C . TYR A 1 213 ? 7.615 0.760 -0.506 1.00 96.88 213 TYR A C 1
ATOM 1686 O O . TYR A 1 213 ? 7.176 -0.352 -0.220 1.00 96.88 213 TYR A O 1
ATOM 1694 N N . TYR A 1 214 ? 8.411 0.954 -1.552 1.00 97.44 214 TYR A N 1
ATOM 1695 C CA . TYR A 1 214 ? 9.067 -0.129 -2.278 1.00 97.44 214 TYR A CA 1
ATOM 1696 C C . TYR A 1 214 ? 10.467 -0.348 -1.710 1.00 97.44 214 TYR A C 1
ATOM 1698 O O . TYR A 1 214 ? 11.151 0.619 -1.372 1.00 97.44 214 TYR A O 1
ATOM 1706 N N . THR A 1 215 ? 10.925 -1.595 -1.656 1.00 96.62 215 THR A N 1
ATOM 1707 C CA . THR A 1 215 ? 12.319 -1.936 -1.344 1.00 96.62 215 THR A CA 1
ATOM 1708 C C . THR A 1 215 ? 12.947 -2.727 -2.470 1.00 96.62 215 THR A C 1
ATOM 1710 O O . THR A 1 215 ? 12.263 -3.501 -3.135 1.00 96.62 215 THR A O 1
ATOM 1713 N N . LYS A 1 216 ? 14.259 -2.597 -2.637 1.00 94.75 216 LYS A N 1
ATOM 1714 C CA . LYS A 1 216 ? 15.088 -3.618 -3.286 1.00 94.75 216 LYS A CA 1
ATOM 1715 C C . LYS A 1 216 ? 15.356 -4.766 -2.300 1.00 94.75 216 LYS A C 1
ATOM 1717 O O . LYS A 1 216 ? 15.017 -4.649 -1.118 1.00 94.75 216 LYS A O 1
ATOM 1722 N N . ASN A 1 217 ? 15.906 -5.871 -2.800 1.00 83.56 217 ASN A N 1
ATOM 1723 C CA . ASN A 1 217 ? 16.507 -6.910 -1.953 1.00 83.56 217 ASN A CA 1
ATOM 1724 C C . ASN A 1 217 ? 17.924 -6.530 -1.538 1.00 83.56 217 ASN A C 1
ATOM 1726 O O . ASN A 1 217 ? 18.586 -5.824 -2.333 1.00 83.56 217 ASN A O 1
#

Nearest PDB structures (foldseek):
  4bq2-assembly4_D  TM=7.153E-01  e=4.004E-05  Saccharophagus degradans 2-40
  4bq5-assembly1_A  TM=7.176E-01  e=4.004E-05  Saccharophagus degradans 2-40
  4bq5-assembly2_B  TM=7.293E-01  e=6.836E-05  Saccharophagus degradans 2-40
  4bq3-assembly1_A  TM=6.605E-01  e=1.997E-05  Saccharophagus degradans 2-40
  4bq3-assembly2_B  TM=6.622E-01  e=5.822E-05  Saccharophagus degradans 2-40

Foldseek 3Di:
DDDDDDDDDDDDDDDDPDDDDDPDPPPPPPPPPPPPQADADEDPQKAFCFAQNHDHHWAEAEPPDDDDPPGQKYKAWPPPQKDWDWDAPDADDHGTWIKIWGAQDQKTKIFTFGPPPDFDAPPQLQQWWWKKKKEWAAPAFWKWKWWDFPVPFIDIGTCVVQDDDHHRDIDMGIGRSPNRPPRDDRGGIGGLMMMMGDDGHDHRIMMIMHGTIGGHD

pLDDT: mean 82.74, std 22.49, range [31.66, 98.69]

Secondary structure (DSSP, 8-state):
---------------------------------PPP-PPPB--TTEEEEE-SSB--S--EEESSSS--TT-SEEEEEGGG-EEEEEESSS-SSSS-EEEEEE-SSS--EEEEEEPSS--B--TT-TTSEEEEEEEE-TTPPPEEEEEEETTTEEEEEEGGGGT---SSSEEEEEEEGGGGTTT--GGGEEEEEEEEE-S---TT-EEEEEEEEEE--

Mean predicted aligned error: 10.92 Å